Protein AF-F9WNH1-F1 (afdb_monomer_lite)

Foldseek 3Di:
DQQADPVPRDGWDKDWDWDADPNDTDTDIDTPPVVVVLVVLLVVQLVLQQCLQQPQHDGQVNADVPNPVVRLPPDRQGAHHHQFQWKQWDQQADDDPPATWGATLSLDWIKHWFDFDQDDNRGKTAAADFLPGFIKTFALLDPPDRSNVLVLFWKKKKWKKKFDQDPFKGFFKKWWKWWDDPPDIWIKIFTWIATNQRKIFTWIDTDDDPPDDPDDQPTDDRQFIFHDDQPPPPDPPPDPPDPPCPVVPPPPPIGMKMKMKTAHRLCDPDPDPQDFQFGIFIDILLHGGGTDTHRDNDPIRIDTGIMTGHGHRMMIGMMIMGSHGDDSSSSNSCSSCVVSDHRDPSSVVCVVVVSSPDDPDDPDPPDD

pLDDT: mean 77.16, std 19.74, range [24.33, 98.0]

Organism: Trypanosoma vivax (strain Y486) (NCBI:txid1055687)

Radius of gyration: 23.45 Å; chains: 1; bounding box: 72×64×68 Å

Structure (mmCIF, N/CA/C/O backbone):
data_AF-F9WNH1-F1
#
_entry.id   AF-F9WNH1-F1
#
loop_
_atom_site.group_PDB
_atom_site.id
_atom_site.type_symbol
_atom_site.label_atom_id
_atom_site.label_alt_id
_atom_site.label_comp_id
_atom_site.label_asym_id
_atom_site.label_entity_id
_atom_site.label_seq_id
_atom_site.pdbx_PDB_ins_code
_atom_site.Cartn_x
_atom_site.Cartn_y
_atom_site.Cartn_z
_atom_site.occupancy
_atom_site.B_iso_or_equiv
_atom_site.auth_seq_id
_atom_site.auth_comp_id
_atom_site.auth_asym_id
_atom_site.auth_atom_id
_atom_site.pdbx_PDB_model_num
ATOM 1 N N . MET A 1 1 ? 9.042 10.566 -27.787 1.00 41.66 1 MET A N 1
ATOM 2 C CA . MET A 1 1 ? 9.613 9.220 -27.978 1.00 41.66 1 MET A CA 1
ATOM 3 C C . MET A 1 1 ? 8.652 8.450 -28.847 1.00 41.66 1 MET A C 1
ATOM 5 O O . MET A 1 1 ? 7.554 8.154 -28.392 1.00 41.66 1 MET A O 1
ATOM 9 N N . ASP A 1 2 ? 9.017 8.221 -30.104 1.00 44.66 2 ASP A N 1
ATOM 10 C CA . ASP A 1 2 ? 8.257 7.307 -30.947 1.00 44.66 2 ASP A CA 1
ATOM 11 C C . ASP A 1 2 ? 8.655 5.898 -30.508 1.00 44.66 2 ASP A C 1
ATOM 13 O O . ASP A 1 2 ? 9.754 5.432 -30.789 1.00 44.66 2 ASP A O 1
ATOM 17 N N . MET A 1 3 ? 7.826 5.282 -29.664 1.00 59.28 3 MET A N 1
ATOM 18 C CA . MET A 1 3 ? 8.109 3.950 -29.122 1.00 59.28 3 MET A CA 1
ATOM 19 C C . MET A 1 3 ? 7.823 2.859 -30.144 1.00 59.28 3 MET A C 1
ATOM 21 O O . MET A 1 3 ? 7.963 1.697 -29.802 1.00 59.28 3 MET A O 1
ATOM 25 N N . LYS A 1 4 ? 7.384 3.200 -31.360 1.00 76.19 4 LYS A N 1
ATOM 26 C CA . LYS A 1 4 ? 7.041 2.235 -32.397 1.00 76.19 4 LYS A CA 1
ATOM 27 C C . LYS A 1 4 ? 8.101 2.213 -33.476 1.00 76.19 4 LYS A C 1
ATOM 29 O O . LYS A 1 4 ? 8.506 3.256 -33.980 1.00 76.19 4 LYS A O 1
ATOM 34 N N . ASP A 1 5 ? 8.502 1.010 -33.862 1.00 76.25 5 ASP A N 1
ATOM 35 C CA . ASP A 1 5 ? 9.348 0.820 -35.025 1.00 76.25 5 ASP A CA 1
ATOM 36 C C . ASP A 1 5 ? 8.633 1.399 -36.263 1.00 76.25 5 ASP A C 1
ATOM 38 O O . ASP A 1 5 ? 7.470 1.069 -36.518 1.00 76.25 5 ASP A O 1
ATOM 42 N N . PRO A 1 6 ? 9.280 2.268 -37.051 1.00 75.94 6 PRO A N 1
ATOM 43 C CA . PRO A 1 6 ? 8.629 2.937 -38.173 1.00 75.94 6 PRO A CA 1
ATOM 44 C C . PRO A 1 6 ? 8.232 1.976 -39.306 1.00 75.94 6 PRO A C 1
ATOM 46 O O . PRO A 1 6 ? 7.359 2.308 -40.108 1.00 75.94 6 PRO A O 1
ATOM 49 N N . LYS A 1 7 ? 8.847 0.787 -39.380 1.00 79.69 7 LYS A N 1
ATOM 50 C CA . LYS A 1 7 ? 8.564 -0.241 -40.388 1.00 79.69 7 LYS A CA 1
ATOM 51 C C . LYS A 1 7 ? 7.590 -1.290 -39.862 1.00 79.69 7 LYS A C 1
ATOM 53 O O . LYS A 1 7 ? 6.600 -1.576 -40.529 1.00 79.69 7 LYS A O 1
ATOM 58 N N . THR A 1 8 ? 7.850 -1.858 -38.684 1.00 80.88 8 THR A N 1
ATOM 59 C CA . THR A 1 8 ? 7.039 -2.963 -38.137 1.00 80.88 8 THR A CA 1
ATOM 60 C C . THR A 1 8 ? 5.86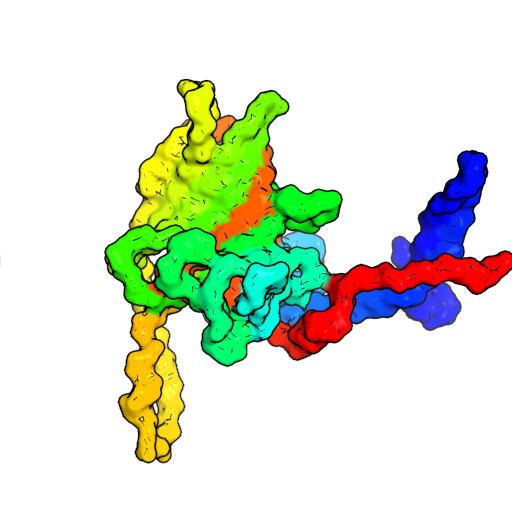4 -2.480 -37.287 1.00 80.88 8 THR A C 1
ATOM 62 O O . THR A 1 8 ? 4.915 -3.229 -37.068 1.00 80.88 8 THR A O 1
ATOM 65 N N . ARG A 1 9 ? 5.887 -1.218 -36.834 1.00 81.88 9 ARG A N 1
ATOM 66 C CA . ARG A 1 9 ? 4.954 -0.620 -35.858 1.00 81.88 9 ARG A CA 1
ATOM 67 C C . ARG A 1 9 ? 4.900 -1.328 -34.503 1.00 81.88 9 ARG A C 1
ATOM 69 O O . ARG A 1 9 ? 3.996 -1.047 -33.709 1.00 81.88 9 ARG A O 1
ATOM 76 N N . GLU A 1 10 ? 5.849 -2.214 -34.224 1.00 81.38 10 GLU A N 1
ATOM 77 C CA . GLU A 1 10 ? 5.996 -2.866 -32.927 1.00 81.38 10 GLU A CA 1
ATOM 78 C C . GLU A 1 10 ? 6.557 -1.880 -31.910 1.00 81.38 10 GLU A C 1
ATOM 80 O O . GLU A 1 10 ? 7.412 -1.067 -32.261 1.00 81.38 10 GLU A O 1
ATOM 85 N N . ASP A 1 11 ? 6.119 -1.955 -30.647 1.00 82.75 11 ASP A N 1
ATOM 86 C CA . ASP A 1 11 ? 6.803 -1.155 -29.628 1.00 82.75 11 ASP A CA 1
ATOM 87 C C . ASP A 1 11 ? 8.225 -1.691 -29.402 1.00 82.75 11 ASP A C 1
ATOM 89 O O . ASP A 1 11 ? 8.420 -2.897 -29.205 1.00 82.75 11 ASP A O 1
ATOM 93 N N . VAL A 1 12 ? 9.192 -0.785 -29.420 1.00 86.50 12 VAL A N 1
ATOM 94 C CA . VAL A 1 12 ? 10.626 -1.035 -29.314 1.00 86.50 12 VAL A CA 1
ATOM 95 C C . VAL A 1 12 ? 11.220 -0.142 -28.234 1.00 86.50 12 VAL A C 1
ATOM 97 O O . VAL A 1 12 ? 10.830 1.014 -28.069 1.00 86.50 12 VAL A O 1
ATOM 100 N N . LEU A 1 13 ? 12.189 -0.690 -27.505 1.00 90.06 13 LEU A N 1
ATOM 101 C CA . LEU A 1 13 ? 12.959 0.038 -26.508 1.00 90.06 13 LEU A CA 1
ATOM 102 C C . LEU A 1 13 ? 14.434 -0.022 -26.888 1.00 90.06 13 LEU A C 1
ATOM 104 O O . LEU A 1 13 ? 14.972 -1.105 -27.114 1.00 90.06 13 LEU A O 1
ATOM 108 N N . TYR A 1 14 ? 15.071 1.141 -26.940 1.00 88.94 14 TYR A N 1
ATOM 109 C CA . TYR A 1 14 ? 16.505 1.279 -27.158 1.00 88.94 14 TYR A CA 1
ATOM 110 C C . TYR A 1 14 ? 17.128 1.962 -25.947 1.00 88.94 14 TYR A C 1
ATOM 112 O O . TYR A 1 14 ? 16.548 2.903 -25.404 1.00 88.94 14 TYR A O 1
ATOM 120 N N . CYS A 1 15 ? 18.307 1.499 -25.547 1.00 88.94 15 CYS A N 1
ATOM 121 C CA . CYS A 1 15 ? 19.155 2.179 -24.580 1.00 88.94 15 CYS A CA 1
ATOM 122 C C . CYS A 1 15 ? 20.438 2.604 -25.282 1.00 88.94 15 CYS A C 1
ATOM 124 O O . CYS A 1 15 ? 21.081 1.790 -25.941 1.00 88.94 15 CYS A O 1
ATOM 126 N N . LEU A 1 16 ? 20.774 3.883 -25.160 1.00 91.88 16 LEU A N 1
ATOM 127 C CA . LEU A 1 16 ? 22.069 4.410 -25.550 1.00 91.88 16 LEU A CA 1
ATOM 128 C C . LEU A 1 16 ? 22.847 4.625 -24.252 1.00 91.88 16 LEU A C 1
ATOM 130 O O . LEU A 1 16 ? 22.404 5.421 -23.424 1.00 91.88 16 LEU A O 1
ATOM 134 N N . HIS A 1 17 ? 23.939 3.895 -24.045 1.00 88.75 17 HIS A N 1
ATOM 135 C CA . HIS A 1 17 ? 24.717 4.000 -22.812 1.00 88.75 17 HIS A CA 1
ATOM 136 C C . HIS A 1 17 ? 26.213 4.066 -23.084 1.00 88.75 17 HIS A C 1
ATOM 138 O O . HIS A 1 17 ? 26.707 3.616 -24.118 1.00 88.75 17 HIS A O 1
ATOM 144 N N . GLU A 1 18 ? 26.927 4.648 -22.130 1.00 91.69 18 GLU A N 1
ATOM 145 C CA . GLU A 1 18 ? 28.379 4.708 -22.153 1.00 91.69 18 GLU A CA 1
ATOM 146 C C . GLU A 1 18 ? 28.964 3.342 -21.791 1.00 91.69 18 GLU A C 1
ATOM 148 O O . GLU A 1 18 ? 28.444 2.616 -20.936 1.00 91.69 18 GLU A O 1
ATOM 153 N N . GLN A 1 19 ? 30.056 2.997 -22.455 1.00 90.81 19 GLN A N 1
ATOM 154 C CA . GLN A 1 19 ? 30.928 1.890 -22.113 1.00 90.81 19 GLN A CA 1
ATOM 155 C C . GLN A 1 19 ? 32.326 2.467 -21.935 1.00 90.81 19 GLN A C 1
ATOM 157 O O . GLN A 1 19 ? 32.861 3.082 -22.856 1.00 90.81 19 GLN A O 1
ATOM 162 N N . ASN A 1 20 ? 32.890 2.291 -20.745 1.00 90.31 20 ASN A N 1
ATOM 163 C CA . ASN A 1 20 ? 34.242 2.725 -20.424 1.00 90.31 20 ASN A CA 1
ATOM 164 C C . ASN A 1 20 ? 35.142 1.489 -20.297 1.00 90.31 20 ASN A C 1
ATOM 166 O O . ASN A 1 20 ? 34.885 0.624 -19.456 1.00 90.31 20 ASN A O 1
ATOM 170 N N . ILE A 1 21 ? 36.175 1.414 -21.136 1.00 89.50 21 ILE A N 1
ATOM 171 C CA . ILE A 1 21 ? 37.256 0.428 -21.044 1.00 89.50 21 ILE A CA 1
ATOM 172 C C . ILE A 1 21 ? 38.566 1.212 -20.997 1.00 89.50 21 ILE A C 1
ATOM 174 O O . ILE A 1 21 ? 38.900 1.897 -21.958 1.00 89.50 21 ILE A O 1
ATOM 178 N N . ASP A 1 22 ? 39.293 1.126 -19.883 1.00 90.81 22 ASP A N 1
ATOM 179 C CA . ASP A 1 22 ? 40.576 1.813 -19.675 1.00 90.81 22 ASP A CA 1
ATOM 180 C C . ASP A 1 22 ? 40.534 3.331 -19.966 1.00 90.81 22 ASP A C 1
ATOM 182 O O . ASP A 1 22 ? 41.429 3.884 -20.604 1.00 90.81 22 ASP A O 1
ATOM 186 N N . GLU A 1 23 ? 39.480 4.014 -19.502 1.00 92.06 23 GLU A N 1
ATOM 187 C CA . GLU A 1 23 ? 39.202 5.445 -19.743 1.00 92.06 23 GLU A CA 1
ATOM 188 C C . GLU A 1 23 ? 38.922 5.810 -21.210 1.00 92.06 23 GLU A C 1
ATOM 190 O O . GLU A 1 23 ? 38.891 6.986 -21.585 1.00 92.06 23 GLU A O 1
ATOM 195 N N . ILE A 1 24 ? 38.662 4.809 -22.052 1.00 91.31 24 ILE A N 1
ATOM 196 C CA . ILE A 1 24 ? 38.166 4.989 -23.413 1.00 91.31 24 ILE A CA 1
ATOM 197 C C . ILE A 1 24 ? 36.650 4.814 -23.395 1.00 91.31 24 ILE A C 1
ATOM 199 O O . ILE A 1 24 ? 36.127 3.725 -23.154 1.00 91.31 24 ILE A O 1
ATOM 203 N N . TYR A 1 25 ? 35.948 5.909 -23.679 1.00 91.31 25 TYR A N 1
ATOM 204 C CA . TYR A 1 25 ? 34.492 5.969 -23.683 1.00 91.31 25 TYR A CA 1
ATOM 205 C C . TYR A 1 25 ? 33.953 5.693 -25.085 1.00 91.31 25 TYR A C 1
ATOM 207 O O . TYR A 1 25 ? 34.296 6.377 -26.049 1.00 91.31 25 TYR A O 1
ATOM 215 N N . SER A 1 26 ? 33.066 4.712 -25.181 1.00 91.00 26 SER A N 1
ATOM 216 C CA . SER A 1 26 ? 32.241 4.446 -26.358 1.00 91.00 26 SER A CA 1
ATOM 217 C C . SER A 1 26 ? 30.772 4.615 -25.999 1.00 91.00 26 SER A C 1
ATOM 219 O O . SER A 1 26 ? 30.382 4.443 -24.847 1.00 91.00 26 SER A O 1
ATOM 221 N N . ILE A 1 27 ? 29.943 4.952 -26.984 1.00 91.19 27 ILE A N 1
ATOM 222 C CA . ILE A 1 27 ? 28.492 4.999 -26.818 1.00 91.19 27 ILE A CA 1
ATOM 223 C C . ILE A 1 27 ? 27.902 3.816 -27.579 1.00 91.19 27 ILE A C 1
ATOM 225 O O . ILE A 1 27 ? 28.004 3.752 -28.803 1.00 91.19 27 ILE A O 1
ATOM 229 N N . VAL A 1 28 ? 27.270 2.900 -26.853 1.00 89.94 28 VAL A N 1
ATOM 230 C CA . VAL A 1 28 ? 26.677 1.680 -27.405 1.00 89.94 28 VAL A CA 1
ATOM 231 C C . VAL A 1 28 ? 25.164 1.835 -27.463 1.00 89.94 28 VAL A C 1
ATOM 233 O O . VAL A 1 28 ? 24.542 2.362 -26.538 1.00 89.94 28 VAL A O 1
ATOM 236 N N . SER A 1 29 ? 24.560 1.388 -28.567 1.00 89.88 29 SER A N 1
ATOM 237 C CA . SER A 1 29 ? 23.108 1.339 -28.730 1.00 89.88 29 SER A CA 1
ATOM 238 C C . SER A 1 29 ? 22.621 -0.101 -28.646 1.00 89.88 29 SER A C 1
ATOM 240 O O . SER A 1 29 ? 22.948 -0.922 -29.498 1.00 89.88 29 SER A O 1
ATOM 242 N N . VAL A 1 30 ? 21.800 -0.398 -27.640 1.00 88.38 30 VAL A N 1
ATOM 243 C CA . VAL A 1 30 ? 21.263 -1.740 -27.396 1.00 88.38 30 VAL A CA 1
ATOM 244 C C . VAL A 1 30 ? 19.753 -1.738 -27.596 1.00 88.38 30 VAL A C 1
ATOM 246 O O . VAL A 1 30 ? 19.031 -0.922 -27.014 1.00 88.38 30 VAL A O 1
ATOM 249 N N . LYS A 1 31 ? 19.250 -2.685 -28.394 1.00 88.56 31 LYS A N 1
ATOM 250 C CA . LYS A 1 31 ? 17.810 -2.939 -28.533 1.00 88.56 31 LYS A CA 1
ATOM 251 C C . LYS A 1 31 ? 17.333 -3.844 -27.393 1.00 88.56 31 LYS A C 1
ATOM 253 O O . LYS A 1 31 ? 17.589 -5.045 -27.376 1.00 88.56 31 LYS A O 1
ATOM 258 N N . LEU A 1 32 ? 16.580 -3.286 -26.454 1.00 89.69 32 LEU A N 1
ATOM 259 C CA . LEU A 1 32 ? 16.144 -3.953 -25.229 1.00 89.69 32 LEU A CA 1
ATOM 260 C C . LEU A 1 32 ? 14.834 -4.740 -25.415 1.00 89.69 32 LEU A C 1
ATOM 262 O O . LEU A 1 32 ? 13.820 -4.450 -24.777 1.00 89.69 32 LEU A O 1
ATOM 266 N N . VAL A 1 33 ? 14.842 -5.753 -26.286 1.00 87.31 33 VAL A N 1
ATOM 267 C CA . VAL A 1 33 ? 13.632 -6.531 -26.634 1.00 87.31 33 VAL A CA 1
ATOM 268 C C . VAL A 1 33 ? 12.996 -7.181 -25.398 1.00 87.31 33 VAL A C 1
ATOM 270 O O . VAL A 1 33 ? 11.820 -6.952 -25.119 1.00 87.31 33 VAL A O 1
ATOM 273 N N . VAL A 1 34 ? 13.790 -7.902 -24.599 1.00 89.31 34 VAL A N 1
ATOM 274 C CA . VAL A 1 34 ? 13.296 -8.588 -23.390 1.00 89.31 34 VAL A CA 1
ATOM 275 C C . VAL A 1 34 ? 12.775 -7.605 -22.334 1.00 89.31 34 VAL A C 1
ATOM 277 O O . VAL A 1 34 ? 11.764 -7.868 -21.681 1.00 89.31 34 VAL A O 1
ATOM 280 N N . HIS A 1 35 ? 13.410 -6.436 -22.186 1.00 89.75 35 HIS A N 1
ATOM 281 C CA . HIS A 1 35 ? 12.921 -5.409 -21.261 1.00 89.75 35 HIS A CA 1
ATOM 282 C C . HIS A 1 35 ? 11.586 -4.835 -21.729 1.00 89.75 35 HIS A C 1
ATOM 284 O O . HIS A 1 35 ? 10.681 -4.679 -20.913 1.00 89.75 35 HIS A O 1
ATOM 290 N N . MET A 1 36 ? 11.422 -4.574 -23.030 1.00 90.94 36 MET A N 1
ATOM 291 C CA . MET A 1 36 ? 10.155 -4.083 -23.573 1.00 90.94 36 MET A CA 1
ATOM 292 C C . MET A 1 36 ? 9.017 -5.088 -23.348 1.00 90.94 36 MET A C 1
ATOM 294 O O . MET A 1 36 ? 7.921 -4.701 -22.938 1.00 90.94 36 MET A O 1
ATOM 298 N N . GLU A 1 37 ? 9.262 -6.382 -23.564 1.00 89.81 37 GLU A N 1
ATOM 299 C CA . GLU A 1 37 ? 8.278 -7.436 -23.287 1.00 89.81 37 GLU A CA 1
ATOM 300 C C . GLU A 1 37 ? 7.883 -7.482 -21.811 1.00 89.81 37 GLU A C 1
ATOM 302 O O . GLU A 1 37 ? 6.691 -7.535 -21.489 1.00 89.81 37 GLU A O 1
ATOM 307 N N . LYS A 1 38 ? 8.861 -7.377 -20.908 1.00 91.31 38 LYS A N 1
ATOM 308 C CA . LYS A 1 38 ? 8.597 -7.346 -19.471 1.00 91.31 38 LYS A CA 1
ATOM 309 C C . LYS A 1 38 ? 7.841 -6.098 -19.035 1.00 91.31 38 LYS A C 1
ATOM 311 O O . LYS A 1 38 ? 6.880 -6.217 -18.282 1.00 91.31 38 LYS A O 1
ATOM 316 N N . ILE A 1 39 ? 8.207 -4.923 -19.547 1.00 90.94 39 ILE A N 1
ATOM 317 C CA . ILE A 1 39 ? 7.481 -3.671 -19.296 1.00 90.94 39 ILE A CA 1
ATOM 318 C C . ILE A 1 39 ? 6.024 -3.826 -19.735 1.00 90.94 39 ILE A C 1
ATOM 320 O O . ILE A 1 39 ? 5.117 -3.509 -18.968 1.00 90.94 39 ILE A O 1
ATOM 324 N N . ARG A 1 40 ? 5.765 -4.381 -20.928 1.00 91.38 40 ARG A N 1
ATOM 325 C CA . ARG A 1 40 ? 4.391 -4.645 -21.389 1.00 91.38 40 ARG A CA 1
ATOM 326 C C . ARG A 1 40 ? 3.648 -5.598 -20.458 1.00 91.38 40 ARG A C 1
ATOM 328 O O . ARG A 1 40 ? 2.468 -5.372 -20.190 1.00 91.38 40 ARG A O 1
ATOM 335 N N . LEU A 1 41 ? 4.300 -6.667 -20.001 1.00 92.62 41 LEU A N 1
ATOM 336 C CA . LEU A 1 41 ? 3.702 -7.634 -19.083 1.00 92.62 41 LEU A CA 1
ATOM 337 C C . LEU A 1 41 ? 3.309 -6.961 -17.761 1.00 92.62 41 LEU A C 1
ATOM 339 O O . LEU A 1 41 ? 2.142 -7.023 -17.376 1.00 92.62 41 LEU A O 1
ATOM 343 N N . VAL A 1 42 ? 4.249 -6.256 -17.130 1.00 93.88 42 VAL A N 1
ATOM 344 C CA . VAL A 1 42 ? 4.054 -5.548 -15.857 1.00 93.88 42 VAL A CA 1
ATOM 345 C C . VAL A 1 42 ? 2.968 -4.476 -15.977 1.00 93.88 42 VAL A C 1
ATOM 347 O O . VAL A 1 42 ? 2.024 -4.470 -15.190 1.00 93.88 42 VAL A O 1
ATOM 350 N N . VAL A 1 43 ? 3.000 -3.639 -17.020 1.00 93.75 43 VAL A N 1
ATOM 351 C CA . VAL A 1 43 ? 1.970 -2.609 -17.252 1.00 93.75 43 VAL A CA 1
ATOM 352 C C . VAL A 1 43 ? 0.583 -3.231 -17.443 1.00 93.75 43 VAL A C 1
ATOM 354 O O . VAL A 1 43 ? -0.409 -2.719 -16.926 1.00 93.75 43 VAL A O 1
ATOM 357 N N . ARG A 1 44 ? 0.473 -4.365 -18.150 1.00 94.44 44 ARG A N 1
ATOM 358 C CA . ARG A 1 44 ? -0.808 -5.081 -18.286 1.00 94.44 44 ARG A CA 1
ATOM 359 C C . ARG A 1 44 ? -1.302 -5.625 -16.949 1.00 94.44 44 ARG A C 1
ATOM 361 O O . ARG A 1 44 ? -2.508 -5.592 -16.712 1.00 94.44 44 ARG A O 1
ATOM 368 N N . MET A 1 45 ? -0.406 -6.125 -16.100 1.00 95.12 45 MET A N 1
ATOM 369 C CA . MET A 1 45 ? -0.747 -6.598 -14.757 1.00 95.12 45 MET A CA 1
ATOM 370 C C . MET A 1 45 ? -1.283 -5.457 -13.893 1.00 95.12 45 MET A C 1
ATOM 372 O O . MET A 1 45 ? -2.380 -5.580 -13.351 1.00 95.12 45 MET A O 1
ATOM 376 N N . TRP A 1 46 ? -0.577 -4.325 -13.852 1.00 95.69 46 TRP A N 1
ATOM 377 C CA . TRP A 1 46 ? -1.012 -3.134 -13.120 1.00 95.69 46 TRP A CA 1
ATOM 378 C C . TRP A 1 46 ? -2.365 -2.620 -13.620 1.00 95.69 46 TRP A C 1
ATOM 380 O O . TRP A 1 46 ? -3.277 -2.431 -12.823 1.00 95.69 46 TRP A O 1
ATOM 390 N N . ASN A 1 47 ? -2.568 -2.523 -14.939 1.00 95.00 47 ASN A N 1
ATOM 391 C CA . ASN A 1 47 ? -3.855 -2.104 -15.509 1.00 95.00 47 ASN A CA 1
ATOM 392 C C . ASN A 1 47 ? -5.008 -3.057 -15.149 1.00 95.00 47 ASN A C 1
ATOM 394 O O . ASN A 1 47 ? -6.143 -2.615 -14.959 1.00 95.00 47 ASN A O 1
ATOM 398 N N . ARG A 1 48 ? -4.752 -4.372 -15.076 1.00 96.06 48 ARG A N 1
ATOM 399 C CA . ARG A 1 48 ? -5.757 -5.360 -14.646 1.00 96.06 48 ARG A CA 1
ATOM 400 C C . ARG A 1 48 ? -6.078 -5.224 -13.162 1.00 96.06 48 ARG A C 1
ATOM 402 O O . ARG A 1 48 ? -7.252 -5.312 -12.811 1.00 96.06 48 ARG A O 1
ATOM 409 N N . GLN A 1 49 ? -5.070 -4.981 -12.329 1.00 96.81 49 GLN A N 1
ATOM 410 C CA . GLN A 1 49 ? -5.256 -4.742 -10.901 1.00 96.81 49 GLN A CA 1
ATOM 411 C C . GLN A 1 49 ? -6.062 -3.466 -10.651 1.00 96.81 49 GLN A C 1
ATOM 413 O O . GLN A 1 49 ? -7.068 -3.511 -9.948 1.00 96.81 49 GLN A O 1
ATOM 418 N N . ASP A 1 50 ? -5.693 -2.365 -11.307 1.00 94.94 50 ASP A N 1
ATOM 419 C CA . ASP A 1 50 ? -6.422 -1.098 -11.249 1.00 94.94 50 ASP A CA 1
ATOM 420 C C . ASP A 1 50 ? -7.872 -1.261 -11.699 1.00 94.94 50 ASP A C 1
ATOM 422 O O . ASP A 1 50 ? -8.794 -0.800 -11.035 1.00 94.94 50 ASP A O 1
ATOM 426 N N . LYS A 1 51 ? -8.102 -1.945 -12.824 1.00 94.38 51 LYS A N 1
ATOM 427 C CA . LYS A 1 51 ? -9.459 -2.180 -13.328 1.00 94.38 51 LYS A CA 1
ATOM 428 C C . LYS A 1 51 ? -10.298 -3.010 -12.353 1.00 94.38 51 LYS A C 1
ATOM 430 O O . LYS A 1 51 ? -11.487 -2.740 -12.209 1.00 94.38 51 LYS A O 1
ATOM 435 N N . LEU A 1 52 ? -9.700 -4.013 -11.708 1.00 95.62 52 LEU A N 1
ATOM 436 C CA . LEU A 1 52 ? -10.388 -4.846 -10.724 1.00 95.62 52 LEU A CA 1
ATOM 437 C C . LEU A 1 52 ? -10.804 -4.031 -9.498 1.00 95.62 52 LEU A C 1
ATOM 439 O O . LEU A 1 52 ? -11.961 -4.096 -9.096 1.00 95.62 52 LEU A O 1
ATOM 443 N N . LEU A 1 53 ? -9.874 -3.254 -8.939 1.00 95.19 53 LEU A N 1
ATOM 444 C CA . LEU A 1 53 ? -10.120 -2.413 -7.768 1.00 95.19 53 L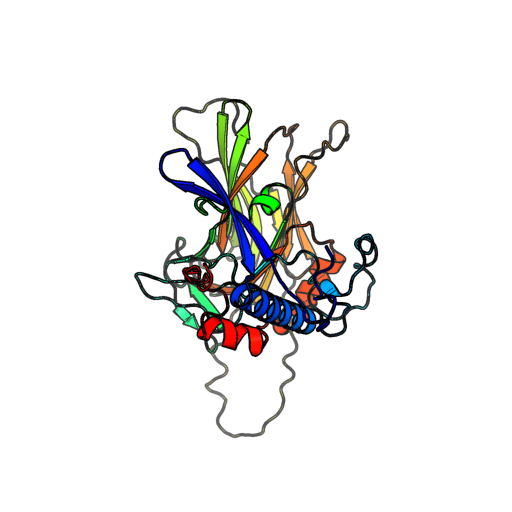EU A CA 1
ATOM 445 C C . LEU A 1 53 ? -11.127 -1.305 -8.067 1.00 95.19 53 LEU A C 1
ATOM 447 O O . LEU A 1 53 ? -12.062 -1.104 -7.296 1.00 95.19 53 LEU A O 1
ATOM 451 N N . ALA A 1 54 ? -10.980 -0.634 -9.210 1.00 92.75 54 ALA A N 1
ATOM 452 C CA . ALA A 1 54 ? -11.905 0.407 -9.629 1.00 92.75 54 ALA A CA 1
ATOM 453 C C . ALA A 1 54 ? -13.329 -0.139 -9.819 1.00 92.75 54 ALA A C 1
ATOM 455 O O . ALA A 1 54 ? -14.284 0.603 -9.621 1.00 92.75 54 ALA A O 1
ATOM 456 N N . GLY A 1 55 ? -13.509 -1.417 -10.165 1.00 89.81 55 GLY A N 1
ATOM 457 C CA . GLY A 1 55 ? -14.835 -2.013 -10.323 1.00 89.81 55 GLY A CA 1
ATOM 458 C C . GLY A 1 55 ? -15.667 -1.263 -11.369 1.00 89.81 55 GLY A C 1
ATOM 459 O O . GLY A 1 55 ? -15.331 -1.261 -12.552 1.00 89.81 55 GLY A O 1
ATOM 460 N N . GLY A 1 56 ? -16.757 -0.619 -10.933 1.00 85.88 56 GLY A N 1
ATOM 461 C CA . GLY A 1 56 ? -17.587 0.239 -11.792 1.00 85.88 56 GLY A CA 1
ATOM 462 C C . GLY A 1 56 ? -17.022 1.648 -12.023 1.00 85.88 56 GLY A C 1
ATOM 463 O O . GLY A 1 56 ? -17.577 2.410 -12.812 1.00 85.88 56 GLY A O 1
ATOM 464 N N . CYS A 1 57 ? -15.941 2.006 -11.333 1.00 87.12 57 CYS A N 1
ATOM 465 C CA . CYS A 1 57 ? -15.283 3.300 -11.422 1.00 87.12 57 CYS A CA 1
ATOM 466 C C . CYS A 1 57 ? -14.309 3.399 -12.588 1.00 87.12 57 CYS A C 1
ATOM 468 O O . CYS A 1 57 ? -13.813 2.407 -13.123 1.00 87.12 57 CYS A O 1
ATOM 470 N N . ARG A 1 58 ? -13.994 4.642 -12.967 1.00 86.69 58 ARG A N 1
ATOM 471 C CA . ARG A 1 58 ? -12.932 4.918 -13.932 1.00 86.69 58 ARG A CA 1
ATOM 472 C C . ARG A 1 58 ? -11.574 4.617 -13.277 1.00 86.69 58 ARG A C 1
ATOM 474 O O . ARG A 1 58 ? -11.230 5.295 -12.311 1.00 86.69 58 ARG A O 1
ATOM 481 N N . PRO A 1 59 ? -10.791 3.650 -13.786 1.00 86.12 59 PRO A N 1
ATOM 482 C CA . PRO A 1 59 ? -9.474 3.354 -13.237 1.00 86.12 59 PRO A CA 1
ATOM 483 C C . PRO A 1 59 ? -8.473 4.476 -13.545 1.00 86.12 59 PRO A C 1
ATOM 485 O O . PRO A 1 59 ? -8.615 5.222 -14.523 1.00 86.12 59 PRO A O 1
ATOM 488 N N . ALA A 1 60 ? -7.424 4.567 -12.728 1.00 84.38 60 ALA A N 1
ATOM 489 C CA . ALA A 1 60 ? -6.413 5.621 -12.803 1.00 84.38 60 ALA A CA 1
ATOM 490 C C . ALA A 1 60 ? -5.761 5.746 -14.187 1.00 84.38 60 ALA A C 1
ATOM 492 O O . ALA A 1 60 ? -5.677 6.857 -14.709 1.00 84.38 60 ALA A O 1
ATOM 493 N N . PHE A 1 61 ? -5.383 4.631 -14.822 1.00 83.31 61 PHE A N 1
ATOM 494 C CA . PHE A 1 61 ? -4.743 4.636 -16.147 1.00 83.31 61 PHE A CA 1
ATOM 495 C C . PHE A 1 61 ? -5.622 5.201 -17.280 1.00 83.31 61 PHE A C 1
ATOM 497 O O . PHE A 1 61 ? -5.113 5.531 -18.348 1.00 83.31 61 PHE A O 1
ATOM 504 N N . LEU A 1 62 ? -6.938 5.330 -17.066 1.00 85.75 62 LEU A N 1
ATOM 505 C CA . LEU A 1 62 ? -7.853 5.985 -18.005 1.00 85.75 62 LEU A CA 1
ATOM 506 C C . LEU A 1 62 ? -8.118 7.449 -17.654 1.00 85.75 62 LEU A C 1
ATOM 508 O O . LEU A 1 62 ? -8.903 8.087 -18.352 1.00 85.75 62 LEU A O 1
ATOM 512 N N . THR A 1 63 ? -7.540 7.992 -16.582 1.00 79.38 63 THR A N 1
ATOM 513 C CA . THR A 1 63 ? -7.842 9.348 -16.110 1.00 79.38 63 THR A CA 1
ATOM 514 C C . THR A 1 63 ? -6.879 10.376 -16.716 1.00 79.38 63 THR A C 1
ATOM 516 O O . THR A 1 63 ? -5.666 10.193 -16.619 1.00 79.38 63 THR A O 1
ATOM 519 N N . PRO A 1 64 ? -7.371 11.471 -17.330 1.00 74.50 64 PRO A N 1
ATOM 520 C CA . PRO A 1 64 ? -6.507 12.483 -17.929 1.00 74.50 64 PRO A CA 1
ATOM 521 C C . PRO A 1 64 ? -5.697 13.254 -16.873 1.00 74.50 64 PRO A C 1
ATOM 523 O O . PRO A 1 64 ? -6.179 13.445 -15.748 1.00 74.50 64 PRO A O 1
ATOM 526 N N . PRO A 1 65 ? -4.520 13.798 -17.235 1.00 59.50 65 PRO A N 1
ATOM 527 C CA . PRO A 1 65 ? -3.817 14.772 -16.405 1.00 59.50 65 PRO A CA 1
ATOM 528 C C . PRO A 1 65 ? -4.739 15.967 -16.111 1.00 59.50 65 PRO A C 1
ATOM 530 O O . PRO A 1 65 ? -5.233 16.606 -17.034 1.00 59.50 65 PRO A O 1
ATOM 533 N N . GLY A 1 66 ? -5.013 16.244 -14.832 1.00 59.38 66 GLY A N 1
ATOM 534 C CA . GLY A 1 66 ? -5.929 17.315 -14.402 1.00 59.38 66 GLY A CA 1
ATOM 535 C C . GLY A 1 66 ? -7.317 16.847 -13.944 1.00 59.38 66 GLY A C 1
ATOM 536 O O . GLY A 1 66 ? -7.963 17.561 -13.184 1.00 59.38 66 GLY A O 1
ATOM 537 N N . GLY A 1 67 ? -7.730 15.610 -14.253 1.00 57.78 67 GLY A N 1
ATOM 538 C CA . GLY A 1 67 ? -8.979 15.004 -13.751 1.00 57.78 67 GLY A CA 1
ATOM 539 C C . GLY A 1 67 ? -8.960 14.628 -12.260 1.00 57.78 67 GLY A C 1
ATOM 540 O O . GLY A 1 67 ? -9.813 13.874 -11.803 1.00 57.78 67 GLY A O 1
ATOM 541 N N . ARG A 1 68 ? -7.967 15.118 -11.502 1.00 53.62 68 ARG A N 1
ATOM 542 C CA . ARG A 1 68 ? -7.762 14.827 -10.073 1.00 53.62 68 ARG A CA 1
ATOM 543 C C . ARG A 1 68 ? -8.847 15.429 -9.174 1.00 53.62 68 ARG A C 1
ATOM 545 O O . ARG A 1 68 ? -9.045 14.930 -8.076 1.00 53.62 68 ARG A O 1
ATOM 552 N N . TYR A 1 69 ? -9.529 16.484 -9.625 1.00 48.16 69 TYR A N 1
ATOM 553 C CA . TYR A 1 69 ? -10.503 17.225 -8.815 1.00 48.16 69 TYR A CA 1
ATOM 554 C C . TYR A 1 69 ? -11.949 16.699 -8.914 1.00 48.16 69 TYR A C 1
ATOM 556 O O . TYR A 1 69 ? -12.759 17.043 -8.063 1.00 48.16 69 TYR A O 1
ATOM 564 N N . ASP A 1 70 ? -12.261 15.828 -9.884 1.00 45.84 70 ASP A N 1
ATOM 565 C CA . ASP A 1 70 ? -13.628 15.317 -10.135 1.00 45.84 70 ASP A CA 1
ATOM 566 C C . ASP A 1 70 ? -13.909 13.929 -9.524 1.00 45.84 70 ASP A C 1
ATOM 568 O O . ASP A 1 70 ? -14.989 13.356 -9.694 1.00 45.84 70 ASP A O 1
ATOM 572 N N . MET A 1 71 ? -12.943 13.348 -8.810 1.00 53.97 71 MET A N 1
ATOM 573 C CA . MET A 1 71 ? -12.998 11.934 -8.410 1.00 53.97 71 MET A CA 1
ATOM 574 C C . MET A 1 71 ? -13.656 11.682 -7.041 1.00 53.97 71 MET A C 1
ATOM 576 O O . MET A 1 71 ? -13.675 10.556 -6.563 1.00 53.97 71 MET A O 1
ATOM 580 N N . GLY A 1 72 ? -14.255 12.715 -6.442 1.00 48.97 72 GLY A N 1
ATOM 581 C CA . GLY A 1 72 ? -15.130 12.616 -5.269 1.00 48.97 72 GLY A CA 1
ATOM 582 C C . GLY A 1 72 ? -16.621 12.650 -5.617 1.00 48.97 72 GLY A C 1
ATOM 583 O O . GLY A 1 72 ? -17.434 12.999 -4.763 1.00 48.97 72 GLY A O 1
ATOM 584 N N . THR A 1 73 ? -16.995 12.362 -6.869 1.00 49.00 73 THR A N 1
ATOM 585 C CA . THR A 1 73 ? -18.405 12.343 -7.272 1.00 49.00 73 THR A CA 1
ATOM 586 C C . THR A 1 73 ? -19.124 11.194 -6.569 1.00 49.00 73 THR A C 1
ATOM 588 O O . THR A 1 73 ? -18.872 10.009 -6.791 1.00 49.00 73 THR A O 1
ATOM 591 N N . THR A 1 74 ? -20.016 11.577 -5.662 1.00 52.44 74 THR A N 1
ATOM 592 C CA . THR A 1 74 ? -20.954 10.712 -4.953 1.00 52.44 74 THR A CA 1
ATOM 593 C C . THR A 1 74 ? -21.617 9.735 -5.928 1.00 52.44 74 THR A C 1
ATOM 595 O O . THR A 1 74 ? -22.372 10.138 -6.808 1.00 52.44 74 THR A O 1
ATOM 598 N N . GLY A 1 75 ? -21.327 8.436 -5.791 1.00 62.06 75 GLY A N 1
ATOM 599 C CA . GLY A 1 75 ? -21.993 7.376 -6.562 1.00 62.06 75 GLY A CA 1
ATOM 600 C C . GLY A 1 75 ? -21.086 6.293 -7.147 1.00 62.06 75 GLY A C 1
ATOM 601 O O . GLY A 1 75 ? -21.595 5.260 -7.584 1.00 62.06 75 GLY A O 1
ATOM 602 N N . CYS A 1 76 ? -19.764 6.476 -7.140 1.00 73.38 76 CYS A N 1
ATOM 603 C CA . CYS A 1 76 ? -18.849 5.464 -7.657 1.00 73.38 76 CYS A CA 1
ATOM 604 C C . CYS A 1 76 ? -18.627 4.307 -6.666 1.00 73.38 76 CYS A C 1
ATOM 606 O O . CYS A 1 76 ? -18.214 4.529 -5.530 1.00 73.38 76 CYS A O 1
ATOM 608 N N . LYS A 1 77 ? -18.892 3.064 -7.093 1.00 82.56 77 LYS A N 1
ATOM 609 C CA . LYS A 1 77 ? -18.705 1.845 -6.284 1.00 82.56 77 LYS A CA 1
ATOM 610 C C . LYS A 1 77 ? -17.449 1.093 -6.733 1.00 82.56 77 LYS A C 1
ATOM 612 O O . LYS A 1 77 ? -17.501 0.297 -7.673 1.00 82.56 77 LYS A O 1
ATOM 617 N N . GLY A 1 78 ? -16.332 1.388 -6.079 1.00 90.00 78 GLY A N 1
ATOM 618 C CA . GLY A 1 78 ? -15.032 0.766 -6.320 1.00 90.00 78 GLY A CA 1
ATOM 619 C C . GLY A 1 78 ? -13.953 1.365 -5.429 1.00 90.00 78 GLY A C 1
ATOM 620 O O . GLY A 1 78 ? -14.151 2.428 -4.854 1.00 90.00 78 GLY A O 1
ATOM 621 N N . VAL A 1 79 ? -12.813 0.700 -5.308 1.00 93.50 79 VAL A N 1
ATOM 622 C CA . VAL A 1 79 ? -11.658 1.188 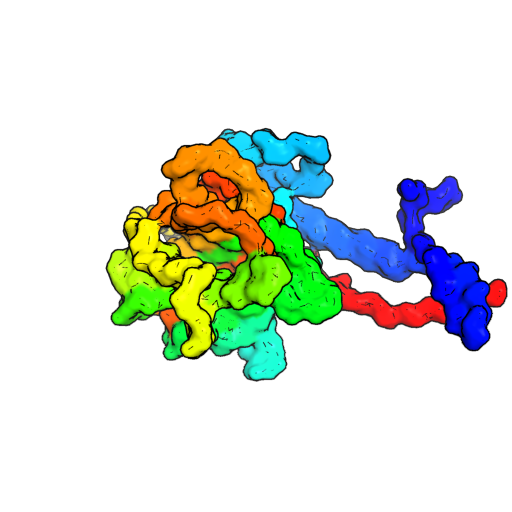-4.547 1.00 93.50 79 VAL A CA 1
ATOM 623 C C . VAL A 1 79 ? -10.949 2.290 -5.350 1.00 93.50 79 VAL A C 1
ATOM 625 O O . VAL A 1 79 ? -10.683 2.083 -6.538 1.00 93.50 79 VAL A O 1
ATOM 628 N N . PRO A 1 80 ? -10.624 3.456 -4.755 1.00 92.69 80 PRO A N 1
ATOM 629 C CA . PRO A 1 80 ? -9.832 4.481 -5.433 1.00 92.69 80 PRO A CA 1
ATOM 630 C C . PRO A 1 80 ? -8.483 3.912 -5.892 1.00 92.69 80 PRO A C 1
ATOM 632 O O . PRO A 1 80 ? -7.754 3.345 -5.092 1.00 92.69 80 PRO A O 1
ATOM 635 N N . THR A 1 81 ? -8.114 4.062 -7.167 1.00 93.62 81 THR A N 1
ATOM 636 C CA . THR A 1 81 ? -6.806 3.571 -7.662 1.00 93.62 81 THR A CA 1
ATOM 637 C C . THR A 1 81 ? -5.845 4.694 -8.024 1.00 93.62 81 THR A C 1
ATOM 639 O O . THR A 1 81 ? -4.651 4.476 -8.213 1.00 93.62 81 THR A O 1
ATOM 642 N N . MET A 1 82 ? -6.331 5.934 -8.113 1.00 90.75 82 MET A N 1
ATOM 643 C CA . MET A 1 82 ? -5.464 7.068 -8.405 1.00 90.75 82 MET A CA 1
ATOM 644 C C . MET A 1 82 ? -4.475 7.268 -7.261 1.00 90.75 82 MET A C 1
ATOM 646 O O . MET A 1 82 ? -4.882 7.464 -6.118 1.00 90.75 82 MET A O 1
ATOM 650 N N . GLY A 1 83 ? -3.183 7.265 -7.584 1.00 92.38 83 GLY A N 1
ATOM 651 C CA . GLY A 1 83 ? -2.116 7.422 -6.597 1.00 92.38 83 GLY A CA 1
ATOM 652 C C . GLY A 1 83 ? -1.916 6.211 -5.686 1.00 92.38 83 GLY A C 1
ATOM 653 O O . GLY A 1 83 ? -1.128 6.321 -4.753 1.00 92.38 83 GLY A O 1
ATOM 654 N N . LEU A 1 84 ? -2.601 5.086 -5.937 1.00 95.31 84 LEU A N 1
ATOM 655 C CA . LEU A 1 84 ? -2.332 3.821 -5.259 1.00 95.31 84 LEU A CA 1
ATOM 656 C C . LEU A 1 84 ? -0.941 3.337 -5.681 1.00 95.31 84 LEU A C 1
ATOM 658 O O . LEU A 1 84 ? -0.666 3.161 -6.864 1.00 95.31 84 LEU A O 1
ATOM 662 N N . LEU A 1 85 ? -0.058 3.199 -4.702 1.00 94.19 85 LEU A N 1
ATOM 663 C CA . LEU A 1 85 ? 1.375 2.997 -4.883 1.00 94.19 85 LEU A CA 1
ATOM 664 C C . LEU A 1 85 ? 1.824 1.612 -4.394 1.00 94.19 85 LEU A C 1
ATOM 666 O O . LEU A 1 85 ? 2.767 1.058 -4.948 1.00 94.19 85 LEU A O 1
ATOM 670 N N . GLY A 1 86 ? 1.128 1.052 -3.403 1.00 95.44 86 GLY A N 1
ATOM 671 C CA . GLY A 1 86 ? 1.370 -0.291 -2.882 1.00 95.44 86 GLY A CA 1
ATOM 672 C C . GLY A 1 86 ? 0.067 -0.975 -2.473 1.00 95.44 86 GLY A C 1
ATOM 673 O O . GLY A 1 86 ? -0.861 -0.311 -1.997 1.00 95.44 86 GLY A O 1
ATOM 674 N N . LEU A 1 87 ? 0.010 -2.302 -2.608 1.00 96.94 87 LEU A N 1
ATOM 675 C CA . LEU A 1 87 ? -1.114 -3.123 -2.143 1.00 96.94 87 LEU A CA 1
ATOM 676 C C . LEU A 1 87 ? -0.623 -4.462 -1.577 1.00 96.94 87 LEU A C 1
ATOM 678 O O . LEU A 1 87 ? -0.072 -5.281 -2.306 1.00 96.94 87 LEU A O 1
ATOM 682 N N . LEU A 1 88 ? -0.918 -4.720 -0.303 1.00 96.31 88 LEU A N 1
ATOM 683 C CA . LEU A 1 88 ? -0.715 -6.013 0.354 1.00 96.31 88 LEU A CA 1
ATOM 684 C C . LEU A 1 88 ? -2.077 -6.674 0.558 1.00 96.31 88 LEU A C 1
ATOM 686 O O . LEU A 1 88 ? -2.849 -6.259 1.419 1.00 96.31 88 LEU A O 1
ATOM 690 N N . ALA A 1 89 ? -2.403 -7.672 -0.255 1.00 93.38 89 ALA A N 1
ATOM 691 C CA . ALA A 1 89 ? -3.686 -8.367 -0.204 1.00 93.38 89 ALA A CA 1
ATOM 692 C C . ALA A 1 89 ? -3.533 -9.823 -0.657 1.00 93.38 89 ALA A C 1
ATOM 694 O O . ALA A 1 89 ? -2.506 -10.199 -1.223 1.00 93.38 89 ALA A O 1
ATOM 695 N N . GLY A 1 90 ? -4.572 -10.628 -0.432 1.00 85.88 90 GLY A N 1
ATOM 696 C CA . GLY A 1 90 ? -4.600 -12.027 -0.857 1.00 85.88 90 GLY A CA 1
ATOM 697 C C . GLY A 1 90 ? -3.612 -12.919 -0.102 1.00 85.88 90 GLY A C 1
ATOM 698 O O . GLY A 1 90 ? -3.161 -12.588 0.992 1.00 85.88 90 GLY A O 1
ATOM 699 N N . ASP A 1 91 ? -3.287 -14.057 -0.704 1.00 83.44 91 ASP A N 1
ATOM 700 C CA . ASP A 1 91 ? -2.622 -15.208 -0.088 1.00 83.44 91 ASP A CA 1
ATOM 701 C C . ASP A 1 91 ? -1.095 -15.249 -0.252 1.00 83.44 91 ASP A C 1
ATOM 703 O O . ASP A 1 91 ? -0.458 -16.284 -0.055 1.00 83.44 91 ASP A O 1
ATOM 707 N N . HIS A 1 92 ? -0.474 -14.114 -0.577 1.00 82.19 92 HIS A N 1
ATOM 708 C CA . HIS A 1 92 ? 0.977 -14.010 -0.780 1.00 82.19 92 HIS A CA 1
ATOM 709 C C . HIS A 1 92 ? 1.738 -13.463 0.432 1.00 82.19 92 HIS A C 1
ATOM 711 O O . HIS A 1 92 ? 2.804 -12.855 0.281 1.00 82.19 92 HIS A O 1
ATOM 717 N N . ALA A 1 93 ? 1.200 -13.680 1.630 1.00 77.00 93 ALA A N 1
ATOM 718 C CA . ALA A 1 93 ? 1.942 -13.525 2.869 1.00 77.00 93 ALA A CA 1
ATOM 719 C C . ALA A 1 93 ? 2.627 -14.848 3.241 1.00 77.00 93 ALA A C 1
ATOM 721 O O . ALA A 1 93 ? 2.003 -15.907 3.257 1.00 77.00 93 ALA A O 1
ATOM 722 N N . SER A 1 94 ? 3.914 -14.789 3.565 1.00 76.25 94 SER A N 1
ATOM 723 C CA . SER A 1 94 ? 4.690 -15.894 4.114 1.00 76.25 94 SER A CA 1
ATOM 724 C C . SER A 1 94 ? 5.133 -15.549 5.533 1.00 76.25 94 SER A C 1
ATOM 726 O O . SER A 1 94 ? 5.575 -14.435 5.812 1.00 76.25 94 SER A O 1
ATOM 728 N N . VAL A 1 95 ? 5.020 -16.518 6.441 1.00 71.31 95 VAL A N 1
ATOM 729 C CA . VAL A 1 95 ? 5.486 -16.384 7.825 1.00 71.31 95 VAL A CA 1
ATOM 730 C C . VAL A 1 95 ? 6.436 -17.544 8.123 1.00 71.31 95 VAL A C 1
ATOM 732 O O . VAL A 1 95 ? 6.047 -18.561 8.688 1.00 71.31 95 VAL A O 1
ATOM 735 N N . PHE A 1 96 ? 7.684 -17.410 7.669 1.00 61.66 96 PHE A N 1
ATOM 736 C CA . PHE A 1 96 ? 8.788 -18.337 7.937 1.00 61.66 96 PHE A CA 1
ATOM 737 C C . PHE A 1 96 ? 9.940 -17.568 8.583 1.00 61.66 96 PHE A C 1
ATOM 739 O O . PHE A 1 96 ? 10.319 -16.502 8.106 1.00 61.66 96 PHE A O 1
ATOM 746 N N . SER A 1 97 ? 10.533 -18.121 9.641 1.00 53.69 97 SER A N 1
ATOM 747 C CA . SER A 1 97 ? 11.434 -17.424 10.577 1.00 53.69 97 SER A CA 1
ATOM 748 C C . SER A 1 97 ? 12.627 -16.660 9.974 1.00 53.69 97 SER A C 1
ATOM 750 O O . SER A 1 97 ? 13.192 -15.822 10.668 1.00 53.69 97 SER A O 1
ATOM 752 N N . ASN A 1 98 ? 13.009 -16.895 8.714 1.00 52.03 98 ASN A N 1
ATOM 753 C CA . ASN A 1 98 ? 14.131 -16.234 8.039 1.00 52.03 98 ASN A CA 1
ATOM 754 C C . ASN A 1 98 ? 13.765 -15.388 6.799 1.00 52.03 98 ASN A C 1
ATOM 756 O O . ASN A 1 98 ? 14.646 -14.724 6.258 1.00 52.03 98 ASN A O 1
ATOM 760 N N . ALA A 1 99 ? 12.515 -15.408 6.323 1.00 66.44 99 ALA A N 1
ATOM 761 C CA . ALA A 1 99 ? 12.112 -14.699 5.098 1.00 66.44 99 ALA A CA 1
ATOM 762 C C . ALA A 1 99 ? 10.618 -14.326 5.070 1.00 66.44 99 ALA A C 1
ATOM 764 O O . ALA A 1 99 ? 10.016 -14.248 3.997 1.00 66.44 99 ALA A O 1
ATOM 765 N N . SER A 1 100 ? 10.009 -14.128 6.241 1.00 89.06 100 SER A N 1
ATOM 766 C CA . SER A 1 100 ? 8.608 -13.730 6.373 1.00 89.06 100 SER A CA 1
ATOM 767 C C . SER A 1 100 ? 8.332 -12.408 5.656 1.00 89.06 100 SER A C 1
ATOM 769 O O . SER A 1 100 ? 8.821 -11.352 6.073 1.00 89.06 100 SER A O 1
ATOM 771 N N . LYS A 1 101 ? 7.537 -12.459 4.588 1.00 92.44 101 LYS A N 1
ATOM 772 C CA . LYS A 1 101 ? 7.192 -11.290 3.779 1.00 92.44 101 LYS A CA 1
ATOM 773 C C . LYS A 1 101 ? 5.725 -11.292 3.391 1.00 92.44 101 LYS A C 1
ATOM 775 O O . LYS A 1 101 ? 5.144 -12.345 3.165 1.00 92.44 101 LYS A O 1
ATOM 780 N N . TRP A 1 102 ? 5.149 -10.110 3.218 1.00 93.88 102 TRP A N 1
ATOM 781 C CA . TRP A 1 102 ? 3.900 -9.941 2.483 1.00 93.88 102 TRP A CA 1
ATOM 782 C C . TRP A 1 102 ? 4.204 -9.231 1.179 1.00 93.88 102 TRP A C 1
ATOM 784 O O . TRP A 1 102 ? 4.725 -8.114 1.188 1.00 93.88 102 TRP A O 1
ATOM 794 N N . ARG A 1 103 ? 3.923 -9.904 0.063 1.00 93.62 103 ARG A N 1
ATOM 795 C CA . ARG A 1 103 ? 4.286 -9.369 -1.242 1.00 93.62 103 ARG A CA 1
ATOM 796 C C . ARG A 1 103 ? 3.382 -8.246 -1.711 1.00 93.62 103 ARG A C 1
ATOM 798 O O . ARG A 1 103 ? 2.161 -8.336 -1.594 1.00 93.62 103 ARG A O 1
ATOM 805 N N . ASP A 1 104 ? 4.012 -7.223 -2.275 1.00 95.00 104 ASP A N 1
ATOM 806 C CA . ASP A 1 104 ? 3.326 -6.092 -2.888 1.00 95.00 104 ASP A CA 1
ATOM 807 C C . ASP A 1 104 ? 2.801 -6.464 -4.275 1.00 95.00 104 ASP A C 1
ATOM 809 O O . ASP A 1 104 ? 3.541 -6.923 -5.144 1.00 95.00 104 ASP A O 1
ATOM 813 N N . ALA A 1 105 ? 1.506 -6.241 -4.492 1.00 95.00 105 ALA A N 1
ATOM 814 C CA . ALA A 1 105 ? 0.798 -6.536 -5.733 1.00 95.00 105 ALA A CA 1
ATOM 815 C C . ALA A 1 105 ? 1.399 -5.834 -6.958 1.00 95.00 105 ALA A C 1
ATOM 817 O O . ALA A 1 105 ? 1.252 -6.318 -8.084 1.00 95.00 105 ALA A O 1
ATOM 818 N N . PHE A 1 106 ? 2.051 -4.690 -6.750 1.00 92.88 106 PHE A N 1
ATOM 819 C CA . PHE A 1 106 ? 2.711 -3.945 -7.817 1.00 92.88 106 PHE A CA 1
ATOM 820 C C . PHE A 1 106 ? 4.177 -4.348 -8.011 1.00 92.88 106 PHE A C 1
ATOM 822 O O . PHE A 1 106 ? 4.783 -3.934 -8.999 1.00 92.88 106 PHE A O 1
ATOM 829 N N . GLY A 1 107 ? 4.710 -5.213 -7.141 1.00 89.62 107 GLY A N 1
ATOM 830 C CA . GLY A 1 107 ? 6.063 -5.753 -7.223 1.00 89.62 107 GLY A CA 1
ATOM 831 C C . GLY A 1 107 ? 7.159 -4.743 -6.896 1.00 89.62 107 GLY A C 1
ATOM 832 O O . GLY A 1 107 ? 8.300 -4.965 -7.294 1.00 89.62 107 GLY A O 1
ATOM 833 N N . CYS A 1 108 ? 6.823 -3.639 -6.221 1.00 87.75 108 CYS A N 1
ATOM 834 C CA . CYS A 1 108 ? 7.771 -2.581 -5.902 1.00 87.75 108 CYS A CA 1
ATOM 835 C C . CYS A 1 108 ? 8.513 -2.898 -4.603 1.00 87.75 108 CYS A C 1
ATOM 837 O O . CYS A 1 108 ? 9.736 -3.013 -4.594 1.00 87.75 108 CYS A O 1
ATOM 839 N N . VAL A 1 109 ? 7.779 -3.017 -3.491 1.00 91.94 109 VAL A N 1
ATOM 840 C CA . VAL A 1 109 ? 8.382 -3.141 -2.157 1.00 91.94 109 VAL A CA 1
ATOM 841 C C . VAL A 1 109 ? 7.548 -4.072 -1.292 1.00 91.94 109 VAL A C 1
ATOM 843 O O . VAL A 1 109 ? 6.467 -3.702 -0.840 1.00 91.94 109 VAL A O 1
ATOM 846 N N . ASP A 1 110 ? 8.070 -5.262 -1.013 1.00 93.38 110 ASP A N 1
ATOM 847 C CA . ASP A 1 110 ? 7.442 -6.203 -0.084 1.00 93.38 110 ASP A CA 1
ATOM 848 C C . ASP A 1 110 ? 7.524 -5.692 1.364 1.00 93.38 110 ASP A C 1
ATOM 850 O O . ASP A 1 110 ? 8.483 -5.025 1.763 1.00 93.38 110 ASP A O 1
ATOM 854 N N . ALA A 1 111 ? 6.538 -6.051 2.181 1.00 94.69 111 ALA A N 1
ATOM 855 C CA . ALA A 1 111 ? 6.603 -5.839 3.620 1.00 94.69 111 ALA A CA 1
ATOM 856 C C . ALA A 1 111 ? 7.297 -7.003 4.326 1.00 94.69 111 ALA A C 1
ATOM 858 O O . ALA A 1 111 ? 7.099 -8.161 3.963 1.00 94.69 111 ALA A O 1
ATOM 859 N N . ASN A 1 112 ? 8.039 -6.708 5.390 1.00 94.12 112 ASN A N 1
ATOM 860 C CA . ASN A 1 112 ? 8.586 -7.719 6.291 1.00 94.12 112 ASN A CA 1
ATOM 861 C C . ASN A 1 112 ? 7.549 -8.075 7.357 1.00 94.12 112 ASN A C 1
ATOM 863 O O . ASN A 1 112 ? 6.844 -7.196 7.848 1.00 94.12 112 ASN A O 1
ATOM 867 N N . VAL A 1 113 ? 7.463 -9.343 7.748 1.00 93.62 113 VAL A N 1
ATOM 868 C CA . VAL A 1 113 ? 6.522 -9.798 8.781 1.00 93.62 113 VAL A CA 1
ATOM 869 C C . VAL A 1 113 ? 7.295 -10.389 9.955 1.00 93.62 113 VAL A C 1
ATOM 871 O O . VAL A 1 113 ? 8.157 -11.244 9.778 1.00 93.62 113 VAL A O 1
ATOM 874 N N . VAL A 1 114 ? 6.985 -9.943 11.170 1.00 91.56 114 VAL A N 1
ATOM 875 C CA . VAL A 1 114 ? 7.594 -10.445 12.405 1.00 91.56 114 VAL A CA 1
ATOM 876 C C . VAL A 1 114 ? 6.525 -11.138 13.237 1.00 91.56 114 VAL A C 1
ATOM 878 O O . VAL A 1 114 ? 5.583 -10.503 13.712 1.00 91.56 114 VAL A O 1
ATOM 881 N N . GLY A 1 115 ? 6.696 -12.447 13.428 1.00 88.94 115 GLY A N 1
ATOM 882 C CA . GLY A 1 115 ? 5.745 -13.295 14.142 1.00 88.94 115 GLY A CA 1
ATOM 883 C C . GLY A 1 115 ? 4.399 -13.449 13.426 1.00 88.94 115 GLY A C 1
ATOM 884 O O . GLY A 1 115 ? 4.240 -13.094 12.260 1.00 88.94 115 GLY A O 1
ATOM 885 N N . GLY A 1 116 ? 3.423 -13.989 14.155 1.00 88.56 116 GLY A N 1
ATOM 886 C CA . GLY A 1 116 ? 2.063 -14.204 13.663 1.00 88.56 116 GLY A CA 1
ATOM 887 C C . GLY A 1 116 ? 1.871 -15.510 12.895 1.00 88.56 116 GLY A C 1
ATOM 888 O O . GLY A 1 116 ? 2.763 -16.348 12.803 1.00 88.56 116 GLY A O 1
ATOM 889 N N . THR A 1 117 ? 0.661 -15.694 12.378 1.00 89.75 117 THR A N 1
ATOM 890 C CA . THR A 1 117 ? 0.259 -16.852 11.574 1.00 89.75 117 THR A CA 1
ATOM 891 C C . THR A 1 117 ? -0.640 -16.410 10.431 1.00 89.75 117 THR A C 1
ATOM 893 O O . THR A 1 117 ? -1.336 -15.398 10.518 1.00 89.75 117 THR A O 1
ATOM 896 N N . VAL A 1 118 ? -0.620 -17.174 9.348 1.00 88.81 118 VAL A N 1
ATOM 897 C CA . VAL A 1 118 ? -1.491 -16.959 8.197 1.00 88.81 118 VAL A CA 1
ATOM 898 C C . VAL A 1 118 ? -2.854 -17.607 8.481 1.00 88.81 118 VAL A C 1
ATOM 900 O O . VAL A 1 118 ? -2.919 -18.770 8.875 1.00 88.81 118 VAL A O 1
ATOM 903 N N . VAL A 1 119 ? -3.947 -16.861 8.308 1.00 87.12 119 VAL A N 1
ATOM 904 C CA . VAL A 1 119 ? -5.324 -17.298 8.610 1.00 87.12 119 VAL A CA 1
ATOM 905 C C . VAL A 1 119 ? -6.296 -16.926 7.485 1.00 87.12 119 VAL A C 1
ATOM 907 O O . VAL A 1 119 ? -5.921 -16.273 6.515 1.00 87.12 119 VAL A O 1
ATOM 910 N N . ARG A 1 120 ? -7.571 -17.334 7.615 1.00 80.50 120 ARG A N 1
ATOM 911 C CA . ARG A 1 120 ? -8.671 -16.996 6.682 1.00 80.50 120 ARG A CA 1
ATOM 912 C C . ARG A 1 120 ? -8.366 -17.362 5.223 1.00 80.50 120 ARG A C 1
ATOM 914 O O . ARG A 1 120 ? -8.432 -16.513 4.345 1.00 80.50 120 ARG A O 1
ATOM 921 N N . GLY A 1 121 ? -8.019 -18.626 4.973 1.00 77.12 121 GLY A N 1
ATOM 922 C CA . GLY A 1 121 ? -7.700 -19.081 3.612 1.00 77.12 121 GLY A CA 1
ATOM 923 C C . GLY A 1 121 ? -6.455 -18.404 3.035 1.00 77.12 121 GLY A C 1
ATOM 924 O O . GLY A 1 121 ? -6.366 -18.207 1.834 1.00 77.12 121 GLY A O 1
ATOM 925 N N . ASN A 1 122 ? -5.518 -18.046 3.911 1.00 80.56 122 ASN A N 1
ATOM 926 C CA . ASN A 1 122 ? -4.271 -17.344 3.637 1.00 80.56 122 ASN A CA 1
ATOM 927 C C . ASN A 1 122 ? -4.342 -15.840 3.358 1.00 80.56 122 ASN A C 1
ATOM 929 O O . ASN A 1 122 ? -3.307 -15.216 3.169 1.00 80.56 122 ASN A O 1
ATOM 933 N N . GLU A 1 123 ? -5.518 -15.224 3.437 1.00 86.69 123 GLU A N 1
ATOM 934 C CA . GLU A 1 123 ? -5.700 -13.809 3.090 1.00 86.69 123 GLU A CA 1
ATOM 935 C C . GLU A 1 123 ? -5.389 -12.808 4.217 1.00 86.69 123 GLU A C 1
ATOM 937 O O . GLU A 1 123 ? -5.566 -11.599 4.039 1.00 86.69 123 GLU A O 1
ATOM 942 N N . ALA A 1 124 ? -5.019 -13.281 5.409 1.00 89.75 124 ALA A N 1
ATOM 943 C CA . ALA A 1 124 ? -4.810 -12.420 6.567 1.00 89.75 124 ALA A CA 1
ATOM 944 C C . ALA A 1 124 ? -3.698 -12.928 7.491 1.00 89.75 124 ALA A C 1
ATOM 946 O O . ALA A 1 124 ? -3.459 -14.131 7.602 1.00 89.75 124 ALA A O 1
ATOM 947 N N . LEU A 1 125 ? -3.069 -11.996 8.207 1.00 91.88 125 LEU A N 1
ATOM 948 C CA . LEU A 1 125 ? -2.056 -12.270 9.224 1.00 91.88 125 LEU A CA 1
ATOM 949 C C . LEU A 1 125 ? -2.632 -12.048 10.615 1.00 91.88 125 LEU A C 1
ATOM 951 O O . LEU A 1 125 ? -3.078 -10.947 10.921 1.00 91.88 125 LEU A O 1
ATOM 955 N N . GLN A 1 126 ? -2.608 -13.069 11.467 1.00 91.50 126 GLN A N 1
ATOM 956 C CA . GLN A 1 126 ? -3.035 -12.977 12.859 1.00 91.50 126 GLN A CA 1
ATOM 957 C C . GLN A 1 126 ? -1.832 -12.953 13.803 1.00 91.50 126 GLN A C 1
ATOM 959 O O . GLN A 1 126 ? -1.010 -13.868 13.803 1.00 91.50 126 GLN A O 1
ATOM 964 N N . PHE A 1 127 ? -1.775 -11.936 14.660 1.00 90.44 127 PHE A N 1
ATOM 965 C CA . PHE A 1 127 ? -0.752 -11.747 15.683 1.00 90.44 127 PHE A CA 1
ATOM 966 C C . PHE A 1 127 ? -1.389 -11.930 17.069 1.00 90.44 127 PHE A C 1
ATOM 968 O O . PHE A 1 127 ? -2.250 -11.153 17.470 1.00 90.44 127 PHE A O 1
ATOM 975 N N . THR A 1 128 ? -1.020 -12.980 17.806 1.00 82.06 128 THR A N 1
ATOM 976 C CA . THR A 1 128 ? -1.701 -13.376 19.060 1.00 82.06 128 THR A CA 1
ATOM 977 C C . THR A 1 128 ? -0.933 -13.029 20.335 1.00 82.06 128 THR A C 1
ATOM 979 O O . THR A 1 128 ? -1.556 -12.661 21.324 1.00 82.06 128 THR A O 1
ATOM 982 N N . GLU A 1 129 ? 0.397 -13.135 20.329 1.00 72.19 129 GLU A N 1
ATOM 983 C CA . GLU A 1 129 ? 1.173 -13.296 21.573 1.00 72.19 129 GLU A CA 1
ATOM 984 C C . GLU A 1 129 ? 1.993 -12.074 22.011 1.00 72.19 129 GLU A C 1
ATOM 986 O O . GLU A 1 129 ? 2.213 -11.893 23.205 1.00 72.19 129 GLU A O 1
ATOM 991 N N . ASN A 1 130 ? 2.455 -11.231 21.080 1.00 80.75 130 ASN A N 1
ATOM 992 C CA . ASN A 1 130 ? 3.412 -10.161 21.379 1.00 80.75 130 ASN A CA 1
ATOM 993 C C . ASN A 1 130 ? 3.016 -8.843 20.703 1.00 80.75 130 ASN A C 1
ATOM 995 O O . ASN A 1 130 ? 2.666 -8.819 19.524 1.00 80.75 130 ASN A O 1
ATOM 999 N N . SER A 1 131 ? 3.089 -7.741 21.450 1.00 80.50 131 SER A N 1
ATOM 1000 C CA . SER A 1 131 ? 2.785 -6.395 20.962 1.00 80.50 131 SER A CA 1
ATOM 1001 C C . SER A 1 131 ? 3.801 -5.858 19.952 1.00 80.50 131 SER A C 1
ATOM 1003 O O . SER A 1 131 ? 3.472 -4.904 19.257 1.00 80.50 131 SER A O 1
ATOM 1005 N N . SER A 1 132 ? 4.993 -6.459 19.844 1.00 85.06 132 SER A N 1
ATOM 1006 C CA . SER A 1 132 ? 5.985 -6.123 18.812 1.00 85.06 132 SER A CA 1
ATOM 1007 C C . SER A 1 132 ? 5.811 -6.897 17.501 1.00 85.06 132 SER A C 1
ATOM 1009 O O . SER A 1 132 ? 6.509 -6.608 16.528 1.00 85.06 132 SER A O 1
ATOM 1011 N N . HIS A 1 133 ? 4.918 -7.893 17.458 1.00 91.00 133 HIS A N 1
ATOM 1012 C CA . HIS A 1 133 ? 4.637 -8.636 16.233 1.00 91.00 133 HIS A CA 1
ATOM 1013 C C . HIS A 1 133 ? 3.763 -7.818 15.292 1.00 91.00 133 HIS A C 1
ATOM 1015 O O . HIS A 1 133 ? 2.791 -7.192 15.707 1.00 91.00 133 HIS A O 1
ATOM 1021 N N . GLY A 1 134 ? 4.066 -7.882 14.006 1.00 93.44 134 GLY A N 1
ATOM 1022 C CA . GLY A 1 134 ? 3.343 -7.127 13.001 1.00 93.44 134 GLY A CA 1
ATOM 1023 C C . GLY A 1 134 ? 4.012 -7.207 11.646 1.00 93.44 134 GLY A C 1
ATOM 1024 O O . GLY A 1 134 ? 5.025 -7.889 11.460 1.00 93.44 134 GLY A O 1
ATOM 1025 N N . MET A 1 135 ? 3.435 -6.487 10.696 1.00 94.44 135 MET A N 1
ATOM 1026 C CA . MET A 1 135 ? 4.046 -6.239 9.403 1.00 94.44 135 MET A CA 1
ATOM 1027 C C . MET A 1 135 ? 4.670 -4.845 9.361 1.00 94.44 135 MET A C 1
ATOM 1029 O O . MET A 1 135 ? 4.143 -3.895 9.936 1.00 94.44 135 MET A O 1
ATOM 1033 N N . PHE A 1 136 ? 5.819 -4.761 8.698 1.00 95.19 136 PHE A N 1
ATOM 1034 C CA . PHE A 1 136 ? 6.670 -3.587 8.587 1.00 95.19 136 PHE A CA 1
ATOM 1035 C C . PHE A 1 136 ? 6.877 -3.293 7.102 1.00 95.19 136 PHE A C 1
ATOM 1037 O O . PHE A 1 136 ? 7.544 -4.062 6.405 1.00 95.19 136 PHE A O 1
ATOM 1044 N N . TRP A 1 137 ? 6.291 -2.206 6.603 1.00 95.62 137 TRP A N 1
ATOM 1045 C CA . TRP A 1 137 ? 6.386 -1.818 5.196 1.00 95.62 137 TRP A CA 1
ATOM 1046 C C . TRP A 1 137 ? 7.430 -0.705 5.027 1.00 95.62 137 TRP A C 1
ATOM 1048 O O . TRP A 1 137 ? 7.167 0.430 5.437 1.00 95.62 137 TRP A O 1
ATOM 1058 N N . PRO A 1 138 ? 8.633 -1.008 4.502 1.00 94.44 138 PRO A N 1
ATOM 1059 C CA . PRO A 1 138 ? 9.749 -0.064 4.509 1.00 94.44 138 PRO A CA 1
ATOM 1060 C C . PRO A 1 138 ? 9.554 1.111 3.545 1.00 94.44 138 PRO A C 1
ATOM 1062 O O . PRO A 1 138 ? 8.980 0.952 2.469 1.00 94.44 138 PRO A O 1
ATOM 1065 N N . VAL A 1 139 ? 10.105 2.276 3.901 1.00 92.19 139 VAL A N 1
ATOM 1066 C CA . VAL A 1 139 ? 10.129 3.498 3.078 1.00 92.19 139 VAL A CA 1
ATOM 1067 C C . VAL A 1 139 ? 11.565 4.005 2.904 1.00 92.19 139 VAL A C 1
ATOM 1069 O O . VAL A 1 139 ? 12.158 3.787 1.850 1.00 92.19 139 VAL A O 1
ATOM 1072 N N . SER A 1 140 ? 12.159 4.654 3.912 1.00 85.81 140 SER A N 1
ATOM 1073 C CA . SER A 1 140 ? 13.541 5.164 3.834 1.00 85.81 140 SER A CA 1
ATOM 1074 C C . SER A 1 140 ? 14.601 4.123 4.188 1.00 85.81 140 SER A C 1
ATOM 1076 O O . SER A 1 140 ? 15.773 4.321 3.869 1.00 85.81 140 SER A O 1
ATOM 1078 N N . THR A 1 141 ? 14.189 3.006 4.796 1.00 79.19 141 THR A N 1
ATOM 1079 C CA . THR A 1 141 ? 15.036 1.829 5.042 1.00 79.19 141 THR A CA 1
ATOM 1080 C C . THR A 1 141 ? 15.211 0.957 3.797 1.00 79.19 141 THR A C 1
ATOM 1082 O O . THR A 1 141 ? 15.890 -0.064 3.860 1.00 79.19 141 THR A O 1
ATOM 1085 N N . GLN A 1 142 ? 14.579 1.322 2.677 1.00 73.62 142 GLN A N 1
ATOM 1086 C CA . GLN A 1 142 ? 14.950 0.806 1.360 1.00 73.62 142 GLN A CA 1
ATOM 1087 C C . GLN A 1 142 ? 16.368 1.301 1.050 1.00 73.62 142 GLN A C 1
ATOM 1089 O O . GLN A 1 142 ? 16.698 2.435 1.399 1.00 73.62 142 GLN A O 1
ATOM 1094 N N . GLU A 1 143 ? 17.198 0.447 0.451 1.00 68.56 143 GLU A N 1
ATOM 1095 C CA . GLU A 1 143 ? 18.627 0.697 0.237 1.00 68.56 143 GLU A CA 1
ATOM 1096 C C . GLU A 1 143 ? 18.876 1.872 -0.738 1.00 68.56 143 GLU A C 1
ATOM 1098 O O . GLU A 1 143 ? 18.601 3.035 -0.437 1.00 68.56 143 GLU A O 1
ATOM 1103 N N . GLN A 1 144 ? 19.445 1.606 -1.912 1.00 67.75 144 GLN A N 1
ATOM 1104 C CA . GLN A 1 144 ? 19.821 2.654 -2.856 1.00 67.75 144 GLN A CA 1
ATOM 1105 C C . GLN A 1 144 ? 18.597 3.234 -3.589 1.00 67.75 144 GLN A C 1
ATOM 1107 O O . GLN A 1 144 ? 18.512 4.449 -3.788 1.00 67.75 144 GLN A O 1
ATOM 1112 N N . ASP A 1 145 ? 17.605 2.390 -3.888 1.00 75.88 145 ASP A N 1
ATOM 1113 C CA . ASP A 1 145 ? 16.386 2.761 -4.609 1.00 75.88 145 ASP A CA 1
ATOM 1114 C C . ASP A 1 145 ? 15.196 2.946 -3.655 1.00 75.88 145 ASP A C 1
ATOM 1116 O O . ASP A 1 145 ? 14.512 2.004 -3.260 1.00 75.88 145 ASP A O 1
ATOM 1120 N N . ARG A 1 146 ? 14.929 4.202 -3.272 1.00 80.50 146 ARG A N 1
ATOM 1121 C CA . ARG A 1 146 ? 13.824 4.573 -2.367 1.00 80.50 146 ARG A CA 1
ATOM 1122 C C . ARG A 1 146 ? 12.519 4.829 -3.125 1.00 80.50 146 ARG A C 1
ATOM 1124 O O . ARG A 1 146 ? 12.078 5.978 -3.238 1.00 80.50 146 ARG A O 1
ATOM 1131 N N . HIS A 1 147 ? 11.880 3.772 -3.622 1.00 82.94 147 HIS A N 1
ATOM 1132 C CA . HIS A 1 147 ? 10.645 3.844 -4.418 1.00 82.94 147 HIS A CA 1
ATOM 1133 C C . HIS A 1 147 ? 9.502 4.586 -3.711 1.00 82.94 147 HIS A C 1
ATOM 1135 O O . HIS A 1 147 ? 8.696 5.257 -4.358 1.00 82.94 147 HIS A O 1
ATOM 1141 N N . TYR A 1 148 ? 9.440 4.508 -2.378 1.00 88.62 148 TYR A N 1
ATOM 1142 C CA . TYR A 1 148 ? 8.368 5.118 -1.585 1.00 88.62 148 TYR A CA 1
ATOM 1143 C C . TYR A 1 148 ? 8.696 6.529 -1.076 1.00 88.62 148 TYR A C 1
ATOM 1145 O O . TYR A 1 148 ? 7.871 7.135 -0.404 1.00 88.62 148 TYR A O 1
ATOM 1153 N N . LYS A 1 149 ? 9.830 7.131 -1.470 1.00 87.06 149 LYS A N 1
ATOM 1154 C CA . LYS A 1 149 ? 10.192 8.520 -1.116 1.00 87.06 149 LYS A CA 1
ATOM 1155 C C . LYS A 1 149 ? 9.068 9.560 -1.322 1.00 87.06 149 LYS A C 1
ATOM 1157 O O . LYS A 1 149 ? 9.010 10.492 -0.518 1.00 87.06 149 LYS A O 1
ATOM 1162 N N . PRO A 1 150 ? 8.174 9.463 -2.331 1.00 87.56 150 PRO A N 1
ATOM 1163 C CA . PRO A 1 150 ? 7.062 10.407 -2.471 1.00 87.56 150 PRO A CA 1
ATOM 1164 C C . PRO A 1 150 ? 6.137 10.502 -1.246 1.00 87.56 150 PRO A C 1
ATOM 1166 O O . PRO A 1 150 ? 5.609 11.585 -0.992 1.00 87.56 150 PRO A O 1
ATOM 1169 N N . VAL A 1 151 ? 5.993 9.428 -0.454 1.00 90.44 151 VAL A N 1
ATOM 1170 C CA . VAL A 1 151 ? 5.111 9.408 0.730 1.00 90.44 151 VAL A CA 1
ATOM 1171 C C . VAL A 1 151 ? 5.587 10.349 1.841 1.00 90.44 151 VAL A C 1
ATOM 1173 O O . VAL A 1 151 ? 4.786 10.844 2.614 1.00 90.44 151 VAL A O 1
ATOM 1176 N N . ASN A 1 152 ? 6.867 10.738 1.849 1.00 88.50 152 ASN A N 1
ATOM 1177 C CA . ASN A 1 152 ? 7.416 11.712 2.801 1.00 88.50 152 ASN A CA 1
ATOM 1178 C C . ASN A 1 152 ? 6.802 13.123 2.685 1.00 88.50 152 ASN A C 1
ATOM 1180 O O . ASN A 1 152 ? 7.074 13.987 3.520 1.00 88.50 152 ASN A O 1
ATOM 1184 N N . THR A 1 153 ? 6.060 13.410 1.611 1.00 84.75 153 THR A N 1
ATOM 1185 C CA . THR A 1 153 ? 5.410 14.716 1.427 1.00 84.75 153 THR A CA 1
ATOM 1186 C C . THR A 1 153 ? 3.957 14.676 1.866 1.00 84.75 153 THR A C 1
ATOM 1188 O O . THR A 1 153 ? 3.540 15.535 2.635 1.00 84.75 153 THR A O 1
ATOM 1191 N N . GLU A 1 154 ? 3.198 13.719 1.344 1.00 89.06 154 GLU A N 1
ATOM 1192 C CA . GLU A 1 154 ? 1.794 13.468 1.649 1.00 89.06 154 GLU A CA 1
ATOM 1193 C C . GLU A 1 154 ? 1.456 12.028 1.259 1.00 89.06 154 GLU A C 1
ATOM 1195 O O . GLU A 1 154 ? 1.969 11.517 0.258 1.00 89.06 154 GLU A O 1
ATOM 1200 N N . HIS A 1 155 ? 0.581 11.378 2.022 1.00 94.50 155 HIS A N 1
ATOM 1201 C CA . HIS A 1 155 ? 0.189 9.996 1.759 1.00 94.50 155 HIS A CA 1
ATOM 1202 C C . HIS A 1 155 ? -1.104 9.621 2.472 1.00 94.50 155 HIS A C 1
ATOM 1204 O O . HIS A 1 155 ? -1.621 10.353 3.315 1.00 94.50 155 HIS A O 1
ATOM 1210 N N . THR A 1 156 ? -1.628 8.454 2.115 1.00 96.69 156 THR A N 1
ATOM 1211 C CA . THR A 1 156 ? -2.687 7.783 2.868 1.00 96.69 156 THR A CA 1
ATOM 1212 C C . THR A 1 156 ? -2.315 6.319 3.009 1.00 96.69 156 THR A C 1
ATOM 1214 O O . THR A 1 156 ? -2.016 5.676 2.004 1.00 96.69 156 THR A O 1
ATOM 1217 N N . ILE A 1 157 ? -2.350 5.783 4.225 1.00 97.69 157 ILE A N 1
ATOM 1218 C CA . ILE A 1 157 ? -2.240 4.344 4.469 1.00 97.69 157 ILE A CA 1
ATOM 1219 C C . ILE A 1 157 ? -3.556 3.829 5.042 1.00 97.69 157 ILE A C 1
ATOM 1221 O O . ILE A 1 157 ? -4.126 4.431 5.950 1.00 97.69 157 ILE A O 1
ATOM 1225 N N . ALA A 1 158 ? -4.061 2.731 4.490 1.00 97.56 158 ALA A N 1
ATOM 1226 C CA . ALA A 1 158 ? -5.297 2.110 4.938 1.00 97.56 158 ALA A CA 1
ATOM 1227 C C . ALA A 1 158 ? -5.102 0.618 5.180 1.00 97.56 158 ALA A C 1
ATOM 1229 O O . ALA A 1 158 ? -4.385 -0.039 4.427 1.00 97.56 158 ALA A O 1
ATOM 1230 N N . ALA A 1 159 ? -5.758 0.077 6.202 1.00 96.44 159 ALA A N 1
ATOM 1231 C CA . ALA A 1 159 ? -5.744 -1.349 6.489 1.00 96.44 159 ALA A CA 1
ATOM 1232 C C . ALA A 1 159 ? -7.067 -1.850 7.057 1.00 96.44 159 ALA A C 1
ATOM 1234 O O . ALA A 1 159 ? -7.764 -1.133 7.779 1.00 96.44 159 ALA A O 1
ATOM 1235 N N . THR A 1 160 ? -7.380 -3.114 6.776 1.00 94.75 160 THR A N 1
ATOM 1236 C CA . THR A 1 160 ? -8.450 -3.828 7.475 1.00 94.75 160 THR A CA 1
ATOM 1237 C C . THR A 1 160 ? -7.860 -4.534 8.683 1.00 94.75 160 THR A C 1
ATOM 1239 O O . THR A 1 160 ? -6.978 -5.382 8.554 1.00 94.75 160 THR A O 1
ATOM 1242 N N . VAL A 1 161 ? -8.356 -4.219 9.872 1.00 91.81 161 VAL A N 1
ATOM 1243 C CA . VAL A 1 161 ? -7.957 -4.908 11.099 1.00 91.81 161 VAL A CA 1
ATOM 1244 C C . VAL A 1 161 ? -9.158 -5.612 11.704 1.00 91.81 161 VAL A C 1
ATOM 1246 O O . VAL A 1 161 ? -10.245 -5.048 11.813 1.00 91.81 161 VAL A O 1
ATOM 1249 N N . LEU A 1 162 ? -8.972 -6.863 12.105 1.00 85.25 162 LEU A N 1
ATOM 1250 C CA . LEU A 1 162 ? -9.961 -7.607 12.861 1.00 85.25 162 LEU A CA 1
ATOM 1251 C C . LEU A 1 162 ? -9.481 -7.752 14.293 1.00 85.25 162 LEU A C 1
ATOM 1253 O O . LEU A 1 162 ? -8.340 -8.137 14.570 1.00 85.25 162 LEU A O 1
ATOM 1257 N N . ARG A 1 163 ? -10.397 -7.432 15.196 1.00 71.38 163 ARG A N 1
ATOM 1258 C CA . ARG A 1 163 ? -10.178 -7.472 16.630 1.00 71.38 163 ARG A CA 1
ATOM 1259 C C . ARG A 1 163 ? -10.238 -8.910 17.144 1.00 71.38 163 ARG A C 1
ATOM 1261 O O . ARG A 1 163 ? -11.224 -9.604 16.911 1.00 71.38 163 ARG A O 1
ATOM 1268 N N . SER A 1 164 ? -9.245 -9.296 17.941 1.00 60.94 164 SER A N 1
ATOM 1269 C CA . SER A 1 164 ? -9.379 -10.328 18.975 1.00 60.94 164 SER A CA 1
ATOM 1270 C C . SER A 1 164 ? -9.629 -9.684 20.347 1.00 60.94 164 SER A C 1
ATOM 1272 O O . SER A 1 164 ? -9.460 -8.475 20.519 1.00 60.94 164 SER A O 1
ATOM 1274 N N . ILE A 1 165 ? -10.060 -10.474 21.332 1.00 62.47 165 ILE A N 1
ATOM 1275 C CA . ILE A 1 165 ? -10.345 -10.017 22.701 1.00 62.47 165 ILE A CA 1
ATOM 1276 C C . ILE A 1 165 ? -9.102 -9.306 23.266 1.00 62.47 165 ILE A C 1
ATOM 1278 O O . ILE A 1 165 ? -8.071 -9.933 23.491 1.00 62.47 165 ILE A O 1
ATOM 1282 N N . LEU A 1 166 ? -9.202 -7.988 23.474 1.00 64.50 166 LEU A N 1
ATOM 1283 C CA . LEU A 1 166 ? -8.113 -7.161 24.002 1.00 64.50 166 LEU A CA 1
ATOM 1284 C C . LEU A 1 166 ? -8.208 -7.067 25.526 1.00 64.50 166 LEU A C 1
ATOM 1286 O O . LEU A 1 166 ? -9.277 -6.772 26.060 1.00 64.50 166 LEU A O 1
ATOM 1290 N N . THR A 1 167 ? -7.081 -7.248 26.213 1.00 64.81 167 THR A N 1
ATOM 1291 C CA . THR A 1 167 ? -6.955 -7.098 27.674 1.00 64.81 167 THR A CA 1
ATOM 1292 C C . THR A 1 167 ? -6.460 -5.708 28.100 1.00 64.81 167 THR A C 1
ATOM 1294 O O . THR A 1 167 ? -6.354 -5.439 29.294 1.00 64.81 167 THR A O 1
ATOM 1297 N N . GLY A 1 168 ? -6.191 -4.804 27.150 1.00 77.31 168 GLY A N 1
ATOM 1298 C CA . GLY A 1 168 ? -5.640 -3.469 27.403 1.00 77.31 168 GLY A CA 1
ATOM 1299 C C . GLY A 1 168 ? -5.678 -2.555 26.173 1.00 77.31 168 GLY A C 1
ATOM 1300 O O . GLY A 1 168 ? -6.529 -2.724 25.302 1.00 77.31 168 GLY A O 1
ATOM 1301 N N . SER A 1 169 ? -4.766 -1.578 26.128 1.00 83.50 169 SER A N 1
ATOM 1302 C CA . SER A 1 169 ? -4.534 -0.717 24.960 1.00 83.50 169 SER A CA 1
ATOM 1303 C C . SER A 1 169 ? -3.428 -1.310 24.090 1.00 83.50 169 SER A C 1
ATOM 1305 O O . SER A 1 169 ? -2.313 -1.516 24.570 1.00 83.50 169 SER A O 1
ATOM 1307 N N . THR A 1 170 ? -3.742 -1.596 22.828 1.00 87.56 170 THR A N 1
ATOM 1308 C CA . THR A 1 170 ? -2.837 -2.233 21.865 1.00 87.56 170 THR A CA 1
ATOM 1309 C C . THR A 1 170 ? -2.506 -1.260 20.737 1.00 87.56 170 THR A C 1
ATOM 1311 O O . THR A 1 170 ? -3.396 -0.611 20.189 1.00 87.56 170 THR A O 1
ATOM 1314 N N . LEU A 1 171 ? -1.230 -1.189 20.353 1.00 91.06 171 LEU A N 1
ATOM 1315 C CA . LEU A 1 171 ? -0.790 -0.518 19.130 1.00 91.06 171 LEU A CA 1
ATOM 1316 C C . LEU A 1 171 ? -1.231 -1.330 17.910 1.00 91.06 171 LEU A C 1
ATOM 1318 O O . LEU A 1 171 ? -0.771 -2.458 17.750 1.00 91.06 171 LEU A O 1
ATOM 1322 N N . VAL A 1 172 ? -2.091 -0.756 17.067 1.00 92.81 172 VAL A N 1
ATOM 1323 C CA . VAL A 1 172 ? -2.662 -1.452 15.897 1.00 92.81 172 VAL A CA 1
ATOM 1324 C C . VAL A 1 172 ? -2.065 -0.996 14.568 1.00 92.81 172 VAL A C 1
ATOM 1326 O O . VAL A 1 172 ? -1.985 -1.779 13.625 1.00 92.81 172 VAL A O 1
ATOM 1329 N N . MET A 1 173 ? -1.631 0.261 14.493 1.00 94.81 173 MET A N 1
ATOM 1330 C CA . MET A 1 173 ? -0.996 0.864 13.323 1.00 94.81 173 MET A CA 1
ATOM 1331 C C . MET A 1 173 ? -0.023 1.946 13.794 1.00 94.81 173 MET A C 1
ATOM 1333 O O . MET A 1 173 ? -0.304 2.629 14.778 1.00 94.81 173 MET A O 1
ATOM 1337 N N . ALA A 1 174 ? 1.113 2.105 13.120 1.00 94.50 174 ALA A N 1
ATOM 1338 C CA . ALA A 1 174 ? 2.043 3.189 13.393 1.00 94.50 174 ALA A CA 1
ATOM 1339 C C . ALA A 1 174 ? 2.829 3.632 12.156 1.00 94.50 174 ALA A C 1
ATOM 1341 O O . ALA A 1 174 ? 3.035 2.857 11.222 1.00 94.50 174 ALA A O 1
ATOM 1342 N N . GLU A 1 175 ? 3.342 4.856 12.201 1.00 93.44 175 GLU A N 1
ATOM 1343 C CA . GLU A 1 175 ? 4.356 5.365 11.281 1.00 93.44 175 GLU A CA 1
ATOM 1344 C C . GLU A 1 175 ? 5.584 5.771 12.091 1.00 93.44 175 GLU A C 1
ATOM 1346 O O . GLU A 1 175 ? 5.484 6.604 12.999 1.00 93.44 175 GLU A O 1
ATOM 1351 N N . LYS A 1 176 ? 6.748 5.191 11.777 1.00 92.50 176 LYS A N 1
ATOM 1352 C CA . LYS A 1 176 ? 8.018 5.645 12.348 1.00 92.50 176 LYS A CA 1
ATOM 1353 C C . LYS A 1 176 ? 8.624 6.692 11.426 1.00 92.50 176 LYS A C 1
ATOM 1355 O O . LYS A 1 176 ? 8.894 6.410 10.259 1.00 92.50 176 LYS A O 1
ATOM 1360 N N . VAL A 1 177 ? 8.828 7.899 11.944 1.00 88.38 177 VAL A N 1
ATOM 1361 C CA . VAL A 1 177 ? 9.222 9.061 11.146 1.00 88.38 177 VAL A CA 1
ATOM 1362 C C . VAL A 1 177 ? 10.429 9.734 11.768 1.00 88.38 177 VAL A C 1
ATOM 1364 O O . VAL A 1 177 ? 10.417 10.120 12.935 1.00 88.38 177 VAL A O 1
ATOM 1367 N N . ARG A 1 178 ? 11.457 9.951 10.954 1.00 87.56 178 ARG A N 1
ATOM 1368 C CA . ARG A 1 178 ? 12.565 10.829 11.298 1.00 87.56 178 ARG A CA 1
ATOM 1369 C C . ARG A 1 178 ? 12.273 12.222 10.755 1.00 87.56 178 ARG A C 1
ATOM 1371 O O . ARG A 1 178 ? 12.192 12.426 9.548 1.00 87.56 178 ARG A O 1
ATOM 1378 N N . LEU A 1 179 ? 12.082 13.189 11.642 1.00 81.94 179 LEU A N 1
ATOM 1379 C CA . LEU A 1 179 ? 11.886 14.590 11.283 1.00 81.94 179 LEU A CA 1
ATOM 1380 C C . LEU A 1 179 ? 13.249 15.252 11.119 1.00 81.94 179 LEU A C 1
ATOM 1382 O O . LEU A 1 179 ? 13.984 15.400 12.095 1.00 81.94 179 LEU A O 1
ATOM 1386 N N . LEU A 1 180 ? 13.581 15.638 9.890 1.00 79.81 180 LEU A N 1
ATOM 1387 C CA . LEU A 1 180 ? 14.831 16.318 9.570 1.00 79.81 180 LEU A CA 1
ATOM 1388 C C . LEU A 1 180 ? 14.673 17.835 9.730 1.00 79.81 180 LEU A C 1
ATOM 1390 O O . LEU A 1 180 ? 13.691 18.420 9.262 1.00 79.81 180 LEU A O 1
ATOM 1394 N N . MET A 1 181 ? 15.660 18.445 10.379 1.00 73.06 181 MET A N 1
ATOM 1395 C CA . MET A 1 181 ? 15.867 19.882 10.573 1.00 73.06 181 MET A CA 1
ATOM 1396 C C . MET A 1 181 ? 17.301 20.194 10.131 1.00 73.06 181 MET A C 1
ATOM 1398 O O . MET A 1 181 ? 18.145 19.321 10.290 1.00 73.06 181 MET A O 1
ATOM 1402 N N . ASP A 1 182 ? 17.585 21.397 9.625 1.00 69.31 182 ASP A N 1
ATOM 1403 C CA . ASP A 1 182 ? 18.878 21.811 9.036 1.00 69.31 182 ASP A CA 1
ATOM 1404 C C . ASP A 1 182 ? 20.116 21.025 9.523 1.00 69.31 182 ASP A C 1
ATOM 1406 O O . ASP A 1 182 ? 20.787 20.387 8.718 1.00 69.31 182 ASP A O 1
ATOM 1410 N N . GLU A 1 183 ? 20.358 20.999 10.840 1.00 71.94 183 GLU A N 1
ATOM 1411 C CA . GLU A 1 183 ? 21.502 20.318 11.475 1.00 71.94 183 GLU A CA 1
ATOM 1412 C C . GLU A 1 183 ? 21.100 19.259 12.524 1.00 71.94 183 GLU A C 1
ATOM 1414 O O . GLU A 1 183 ? 21.938 18.785 13.290 1.00 71.94 183 GLU A O 1
ATOM 1419 N N . ASN A 1 184 ? 19.814 18.908 12.644 1.00 75.25 184 ASN A N 1
ATOM 1420 C CA . ASN A 1 184 ? 19.362 17.957 13.663 1.00 75.25 184 ASN A CA 1
ATOM 1421 C C . ASN A 1 184 ? 18.216 17.069 13.174 1.00 75.25 184 ASN A C 1
ATOM 1423 O O . ASN A 1 184 ? 17.505 17.387 12.226 1.00 75.25 184 ASN A O 1
ATOM 1427 N N . SER A 1 185 ? 17.988 15.955 13.860 1.00 79.69 185 SER A N 1
ATOM 1428 C CA . SER A 1 185 ? 16.836 15.104 13.582 1.00 79.69 185 SER A CA 1
ATOM 1429 C C . SER A 1 185 ? 16.173 14.626 14.859 1.00 79.69 185 SER A C 1
ATOM 1431 O O . SER A 1 185 ? 16.855 14.321 15.834 1.00 79.69 185 SER A O 1
ATOM 1433 N N . SER A 1 186 ? 14.850 14.515 14.834 1.00 80.19 186 SER A N 1
ATOM 1434 C CA . SER A 1 186 ? 14.078 13.916 15.921 1.00 80.19 186 SER A CA 1
ATOM 1435 C C . SER A 1 186 ? 13.291 12.728 15.394 1.00 80.19 186 SER A C 1
ATOM 1437 O O . SER A 1 186 ? 12.625 12.831 14.365 1.00 80.19 186 SER A O 1
ATOM 1439 N N . ASN A 1 187 ? 13.343 11.611 16.109 1.00 85.06 187 ASN A N 1
ATOM 1440 C CA . ASN A 1 187 ? 12.533 10.444 15.790 1.00 85.06 187 ASN A CA 1
ATOM 1441 C C . ASN A 1 187 ? 11.184 10.563 16.491 1.00 85.06 187 ASN A C 1
ATOM 1443 O O . ASN A 1 187 ? 11.117 10.823 17.695 1.00 85.06 187 ASN A O 1
ATOM 1447 N N . VAL A 1 188 ? 10.113 10.366 15.735 1.00 85.44 188 VAL A N 1
ATOM 1448 C CA . VAL A 1 188 ? 8.748 10.341 16.251 1.00 85.44 188 VAL A CA 1
ATOM 1449 C C . VAL A 1 188 ? 8.051 9.079 15.779 1.00 85.44 188 VAL A C 1
ATOM 1451 O O . VAL A 1 188 ? 8.340 8.548 14.704 1.00 85.44 188 VAL A O 1
ATOM 1454 N N . MET A 1 189 ? 7.099 8.615 16.574 1.00 88.25 189 MET A N 1
ATOM 1455 C CA . MET A 1 189 ? 6.196 7.549 16.184 1.00 88.25 189 MET A CA 1
ATOM 1456 C C . MET A 1 189 ? 4.762 8.054 16.270 1.00 88.25 189 MET A C 1
ATOM 1458 O O . MET A 1 189 ? 4.280 8.398 17.350 1.00 88.25 189 MET A O 1
ATOM 1462 N N . LEU A 1 190 ? 4.093 8.080 15.122 1.00 88.69 190 LEU A N 1
ATOM 1463 C CA . LEU A 1 190 ? 2.664 8.329 15.026 1.00 88.69 190 LEU A CA 1
ATOM 1464 C C . LEU A 1 190 ? 1.940 6.999 15.225 1.00 88.69 190 LEU A C 1
ATOM 1466 O O . LEU A 1 190 ? 2.125 6.081 14.438 1.00 88.69 190 LEU A O 1
ATOM 1470 N N . GLN A 1 191 ? 1.167 6.868 16.293 1.00 90.69 191 GLN A N 1
ATOM 1471 C CA . GLN A 1 191 ? 0.602 5.615 16.780 1.00 90.69 191 GLN A CA 1
ATOM 1472 C C . GLN A 1 191 ? -0.921 5.671 16.787 1.00 90.69 191 GLN A C 1
ATOM 1474 O O . GLN A 1 191 ? -1.515 6.589 17.350 1.00 90.69 191 GLN A O 1
ATOM 1479 N N . VAL A 1 192 ? -1.551 4.636 16.242 1.00 91.50 192 VAL A N 1
ATOM 1480 C CA . VAL A 1 192 ? -2.969 4.344 16.430 1.00 91.50 192 VAL A CA 1
ATOM 1481 C C . VAL A 1 192 ? -3.086 3.266 17.498 1.00 91.50 192 VAL A C 1
ATOM 1483 O O . VAL A 1 192 ? -2.646 2.128 17.313 1.00 91.50 192 VAL A O 1
ATOM 1486 N N . LEU A 1 193 ? -3.680 3.633 18.626 1.00 89.75 193 LEU A N 1
ATOM 1487 C CA . LEU A 1 193 ? -3.955 2.748 19.748 1.00 89.75 193 LEU A CA 1
ATOM 1488 C C . LEU A 1 193 ? -5.426 2.339 19.727 1.00 89.75 193 LEU A C 1
ATOM 1490 O O . LEU A 1 193 ? -6.295 3.156 19.422 1.00 89.75 193 LEU A O 1
ATOM 1494 N N . HIS A 1 194 ? -5.701 1.092 20.088 1.00 87.06 194 HIS A N 1
ATOM 1495 C CA . HIS A 1 194 ? -7.049 0.564 20.249 1.00 87.06 194 HIS A CA 1
ATOM 1496 C C . HIS A 1 194 ? -7.191 -0.052 21.638 1.00 87.06 194 HIS A C 1
ATOM 1498 O O . HIS A 1 194 ? -6.402 -0.917 22.022 1.00 87.06 194 HIS A O 1
ATOM 1504 N N . ASP A 1 195 ? -8.176 0.411 22.401 1.00 85.0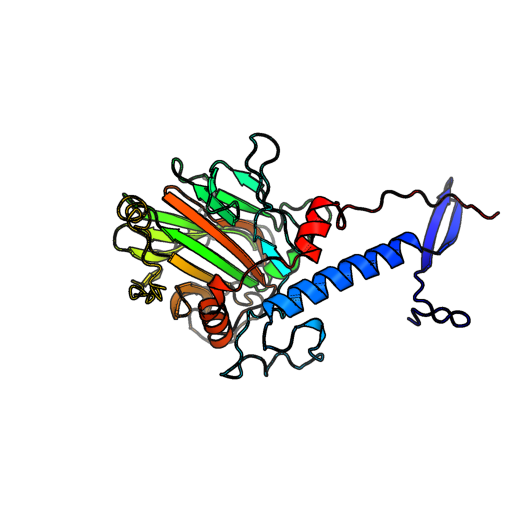6 195 ASP A N 1
ATOM 1505 C CA . ASP A 1 195 ? -8.359 0.002 23.791 1.00 85.06 195 ASP A CA 1
ATOM 1506 C C . ASP A 1 195 ? -9.496 -1.010 23.994 1.00 85.06 195 ASP A C 1
ATOM 1508 O O . ASP A 1 195 ? -10.317 -1.285 23.115 1.00 85.06 195 ASP A O 1
ATOM 1512 N N . SER A 1 196 ? -9.557 -1.584 25.196 1.00 81.06 196 SER A N 1
ATOM 1513 C CA . SER A 1 196 ? -10.563 -2.583 25.562 1.00 81.06 196 SER A CA 1
ATOM 1514 C C . SER A 1 196 ? -12.005 -2.058 25.507 1.00 81.06 196 SER A C 1
ATOM 1516 O O . SER A 1 196 ? -12.918 -2.862 25.296 1.00 81.06 196 SER A O 1
ATOM 1518 N N . SER A 1 197 ? -12.218 -0.737 25.604 1.00 80.56 197 SER A N 1
ATOM 1519 C CA . SER A 1 197 ? -13.535 -0.098 25.447 1.00 80.56 197 SER A CA 1
ATOM 1520 C C . SER A 1 197 ? -13.994 0.013 23.987 1.00 80.56 197 SER A C 1
ATOM 1522 O O . SER A 1 197 ? -15.124 0.430 23.727 1.00 80.56 197 SER A O 1
ATOM 1524 N N . GLY A 1 198 ? -13.140 -0.384 23.037 1.00 78.88 198 GLY A N 1
ATOM 1525 C CA . GLY A 1 198 ? -13.397 -0.305 21.601 1.00 78.88 198 GLY A CA 1
ATOM 1526 C C . GLY A 1 198 ? -13.085 1.064 21.001 1.00 78.88 198 GLY A C 1
ATOM 1527 O O . GLY A 1 198 ? -13.495 1.332 19.874 1.00 78.88 198 GLY A O 1
ATOM 1528 N N . ALA A 1 199 ? -12.411 1.944 21.745 1.00 83.56 199 ALA A N 1
ATOM 1529 C CA . ALA A 1 199 ? -12.071 3.269 21.259 1.00 83.56 199 ALA A CA 1
ATOM 1530 C C . ALA A 1 199 ? -10.692 3.289 20.594 1.00 83.56 199 ALA A C 1
ATOM 1532 O O . ALA A 1 199 ? -9.762 2.600 21.023 1.00 83.56 199 ALA A O 1
ATOM 1533 N N . PHE A 1 200 ? -10.569 4.123 19.563 1.00 87.25 200 PHE A N 1
ATOM 1534 C CA . PHE A 1 200 ? -9.311 4.402 18.882 1.00 87.25 200 PHE A CA 1
ATOM 1535 C C . PHE A 1 200 ? -8.760 5.757 19.314 1.00 87.25 200 PHE A C 1
ATOM 1537 O O . PHE A 1 200 ? -9.516 6.718 19.478 1.00 87.25 200 PHE A O 1
ATOM 1544 N N . ALA A 1 201 ? -7.442 5.827 19.468 1.00 85.62 201 ALA A N 1
ATOM 1545 C CA . ALA A 1 201 ? -6.709 7.044 19.778 1.00 85.62 201 ALA A CA 1
ATOM 1546 C C . ALA A 1 201 ? -5.518 7.200 18.830 1.00 85.62 201 ALA A C 1
ATOM 1548 O O . ALA A 1 201 ? -4.809 6.231 18.566 1.00 85.62 201 ALA A O 1
ATOM 1549 N N . LEU A 1 202 ? -5.284 8.422 18.353 1.00 85.75 202 LEU A N 1
ATOM 1550 C CA . LEU A 1 202 ? -4.067 8.791 17.628 1.00 85.75 202 LEU A CA 1
ATOM 1551 C C . LEU A 1 202 ? -3.129 9.521 18.591 1.00 85.75 202 LEU A C 1
ATOM 1553 O O . LEU A 1 202 ? -3.566 10.405 19.336 1.00 85.75 202 LEU A O 1
ATOM 1557 N N . ARG A 1 203 ? -1.854 9.142 18.582 1.00 83.25 203 ARG A N 1
ATOM 1558 C CA . ARG A 1 203 ? -0.828 9.706 19.456 1.00 83.25 203 ARG A CA 1
ATOM 1559 C C . ARG A 1 203 ? 0.491 9.839 18.712 1.00 83.25 203 ARG A C 1
ATOM 1561 O O . ARG A 1 203 ? 0.975 8.860 18.163 1.00 83.25 203 ARG A O 1
ATOM 1568 N N . CYS A 1 204 ? 1.120 10.999 18.789 1.00 81.38 204 CYS A N 1
ATOM 1569 C CA . CYS A 1 204 ? 2.508 11.189 18.387 1.00 81.38 204 CYS A CA 1
ATOM 1570 C C . CYS A 1 204 ? 3.417 11.201 19.620 1.00 81.38 204 CYS A C 1
ATOM 1572 O O . CYS A 1 204 ? 3.185 11.965 20.566 1.00 81.38 204 CYS A O 1
ATOM 1574 N N . VAL A 1 205 ? 4.427 10.330 19.613 1.00 82.81 205 VAL A N 1
ATOM 1575 C CA . VAL A 1 205 ? 5.410 10.158 20.693 1.00 82.81 205 VAL A CA 1
ATOM 1576 C C . VAL A 1 205 ? 6.805 10.434 20.146 1.00 82.81 205 VAL A C 1
ATOM 1578 O O . VAL A 1 205 ? 7.165 9.894 19.101 1.00 82.81 205 VAL A O 1
ATOM 1581 N N . ALA A 1 206 ? 7.601 11.242 20.846 1.00 78.44 206 ALA A N 1
ATOM 1582 C CA . ALA A 1 206 ? 8.996 11.481 20.477 1.00 78.44 206 ALA A CA 1
ATOM 1583 C C . ALA A 1 206 ? 9.919 10.444 21.143 1.00 78.44 206 ALA A C 1
ATOM 1585 O O . ALA A 1 206 ? 9.874 10.245 22.359 1.00 78.44 206 ALA A O 1
ATOM 1586 N N . GLU A 1 207 ? 10.801 9.800 20.375 1.00 70.06 207 GLU A N 1
ATOM 1587 C CA . GLU A 1 207 ? 11.862 8.957 20.940 1.00 70.06 207 GLU A CA 1
ATOM 1588 C C . GLU A 1 207 ? 12.934 9.881 21.552 1.00 70.06 207 GLU A C 1
ATOM 1590 O O . GLU A 1 207 ? 13.757 10.459 20.841 1.00 70.06 207 GLU A O 1
ATOM 1595 N N . ARG A 1 208 ? 12.923 10.077 22.878 1.00 57.50 208 ARG A N 1
ATOM 1596 C CA . ARG A 1 208 ? 13.960 10.880 23.551 1.00 57.50 208 ARG A CA 1
ATOM 1597 C C . ARG A 1 208 ? 15.296 10.135 23.563 1.00 57.50 208 ARG A C 1
ATOM 1599 O O . ARG A 1 208 ? 15.403 9.073 24.173 1.00 57.50 208 ARG A O 1
ATOM 1606 N N . SER A 1 209 ? 16.337 10.736 22.984 1.00 49.69 209 SER A N 1
ATOM 1607 C CA . SER A 1 209 ? 17.719 10.417 23.354 1.00 49.69 209 SER A CA 1
ATOM 1608 C C . SER A 1 209 ? 18.057 11.130 24.672 1.00 49.69 209 SER A C 1
ATOM 1610 O O . SER A 1 209 ? 17.557 12.223 24.946 1.00 49.69 209 SER A O 1
ATOM 1612 N N . ALA A 1 210 ? 18.883 10.517 25.523 1.00 43.66 210 ALA A N 1
ATOM 1613 C CA . ALA A 1 210 ? 19.170 10.999 26.881 1.00 43.66 210 ALA A CA 1
ATOM 1614 C C . ALA A 1 210 ? 19.815 12.406 26.963 1.00 43.66 210 ALA A C 1
ATOM 1616 O O . ALA A 1 210 ? 19.983 12.929 28.062 1.00 43.66 210 ALA A O 1
ATOM 1617 N N . SER A 1 211 ? 20.170 13.030 25.834 1.00 46.28 211 SER A N 1
ATOM 1618 C CA . SER A 1 211 ? 20.830 14.340 25.764 1.00 46.28 211 SER A CA 1
ATOM 1619 C C . SER A 1 211 ? 19.943 15.491 25.269 1.00 46.28 211 SER A C 1
ATOM 1621 O O . SER A 1 211 ? 20.404 16.632 25.260 1.00 46.28 211 SER A O 1
ATOM 1623 N N . ASP A 1 212 ? 18.701 15.243 24.842 1.00 42.69 212 ASP A N 1
ATOM 1624 C CA . ASP A 1 212 ? 17.937 16.230 24.066 1.00 42.69 212 ASP A CA 1
ATOM 1625 C C . ASP A 1 212 ? 16.899 16.984 24.921 1.00 42.69 212 ASP A C 1
ATOM 1627 O O . ASP A 1 212 ? 15.825 16.472 25.243 1.00 42.69 212 ASP A O 1
ATOM 1631 N N . THR A 1 213 ? 17.234 18.207 25.350 1.00 42.72 213 THR A N 1
ATOM 1632 C CA . THR A 1 213 ? 16.463 18.960 26.363 1.00 42.72 213 THR A CA 1
ATOM 1633 C C . THR A 1 213 ? 15.702 20.190 25.862 1.00 42.72 213 THR A C 1
ATOM 1635 O O . THR A 1 213 ? 15.133 20.889 26.697 1.00 42.72 213 THR A O 1
ATOM 1638 N N . SER A 1 214 ? 15.602 20.503 24.558 1.00 46.38 214 SER A N 1
ATOM 1639 C CA . SER A 1 214 ? 14.884 21.755 24.207 1.00 46.38 214 SER A CA 1
ATOM 1640 C C . SER A 1 214 ? 14.151 21.911 22.870 1.00 46.38 214 SER A C 1
ATOM 1642 O O . SER A 1 214 ? 13.509 22.951 22.714 1.00 46.38 214 SER A O 1
ATOM 1644 N N . ARG A 1 215 ? 14.165 20.965 21.911 1.00 47.84 215 ARG A N 1
ATOM 1645 C CA . ARG A 1 215 ? 13.533 21.221 20.586 1.00 47.84 215 ARG A CA 1
ATOM 1646 C C . ARG A 1 215 ? 12.758 20.079 19.917 1.00 47.84 215 ARG A C 1
ATOM 1648 O O . ARG A 1 215 ? 12.212 20.302 18.839 1.00 47.84 215 ARG A O 1
ATOM 1655 N N . ALA A 1 216 ? 12.649 18.901 20.529 1.00 43.91 216 ALA A N 1
ATOM 1656 C CA . ALA A 1 216 ? 11.788 17.839 20.003 1.00 43.91 216 ALA A CA 1
ATOM 1657 C C . ALA A 1 216 ? 10.296 18.241 20.083 1.00 43.91 216 ALA A C 1
ATOM 1659 O O . ALA A 1 216 ? 9.918 18.979 21.006 1.00 43.91 216 ALA A O 1
ATOM 1660 N N . PRO A 1 217 ? 9.428 17.748 19.173 1.00 48.91 217 PRO A N 1
ATOM 1661 C CA . PRO A 1 217 ? 7.984 17.808 19.375 1.00 48.91 217 PRO A CA 1
ATOM 1662 C C . PRO A 1 217 ? 7.661 17.273 20.774 1.00 48.91 217 PRO A C 1
ATOM 1664 O O . PRO A 1 217 ? 8.176 16.227 21.173 1.00 48.91 217 PRO A O 1
ATOM 1667 N N . ARG A 1 218 ? 6.872 18.014 21.560 1.00 51.88 218 ARG A N 1
ATOM 1668 C CA . ARG A 1 218 ? 6.432 17.503 22.866 1.00 51.88 218 ARG A CA 1
ATOM 1669 C C . ARG A 1 218 ? 5.590 16.258 22.616 1.00 51.88 218 ARG A C 1
ATOM 1671 O O . ARG A 1 218 ? 4.824 16.252 21.654 1.00 51.88 218 ARG A O 1
ATOM 1678 N N . ASP A 1 219 ? 5.714 15.256 23.488 1.00 51.12 219 ASP A N 1
ATOM 1679 C CA . ASP A 1 219 ? 4.764 14.144 23.505 1.00 51.12 219 ASP A CA 1
ATOM 1680 C C . ASP A 1 219 ? 3.358 14.726 23.479 1.00 51.12 219 ASP A C 1
ATOM 1682 O O . ASP A 1 219 ? 3.005 15.572 24.306 1.00 51.12 219 ASP A O 1
ATOM 1686 N N . SER A 1 220 ? 2.583 14.305 22.490 1.00 52.47 220 SER A N 1
ATOM 1687 C CA . SER A 1 220 ? 1.171 14.627 22.486 1.00 52.47 220 SER A CA 1
ATOM 1688 C C . SER A 1 220 ? 0.481 13.727 23.515 1.00 52.47 220 SER A C 1
ATOM 1690 O O . SER A 1 220 ? 0.651 12.500 23.516 1.00 52.47 220 SER A O 1
ATOM 1692 N N . ASP A 1 221 ? -0.277 14.342 24.426 1.00 48.06 221 ASP A N 1
ATOM 1693 C CA . ASP A 1 221 ? -1.327 13.635 25.162 1.00 48.06 221 ASP A CA 1
ATOM 1694 C C . ASP A 1 221 ? -2.331 13.064 24.145 1.00 48.06 221 ASP A C 1
ATOM 1696 O O . ASP A 1 221 ? -2.379 13.544 23.015 1.00 48.06 221 ASP A O 1
ATOM 1700 N N . ILE A 1 222 ? -3.119 12.038 24.500 1.00 51.22 222 ILE A N 1
ATOM 1701 C CA . ILE A 1 222 ? -4.133 11.448 23.597 1.00 51.22 222 ILE A CA 1
ATOM 1702 C C . ILE A 1 222 ? -4.963 12.574 22.956 1.00 51.22 222 ILE A C 1
ATOM 1704 O O . ILE A 1 222 ? -5.769 13.209 23.634 1.00 51.22 222 ILE A O 1
ATOM 1708 N N . VAL A 1 223 ? -4.739 12.835 21.662 1.00 50.59 223 VAL A N 1
ATOM 1709 C CA . VAL A 1 223 ? -5.218 14.074 21.020 1.00 50.59 223 VAL A CA 1
ATOM 1710 C C . VAL A 1 223 ? -6.707 13.987 20.683 1.00 50.59 223 VAL A C 1
ATOM 1712 O O . VAL A 1 223 ? -7.408 14.995 20.694 1.00 50.59 223 VAL A O 1
ATOM 1715 N N . SER A 1 224 ? -7.223 12.779 20.445 1.00 53.56 224 SER A N 1
ATOM 1716 C CA . SER A 1 224 ? -8.661 12.505 20.379 1.00 53.56 224 SER A CA 1
ATOM 1717 C C . SER A 1 224 ? -8.933 11.015 20.577 1.00 53.56 224 SER A C 1
ATOM 1719 O O . SER A 1 224 ? -8.078 10.174 20.280 1.00 53.56 224 SER A O 1
ATOM 1721 N N . ARG A 1 225 ? -10.130 10.695 21.075 1.00 54.03 225 ARG A N 1
ATOM 1722 C CA . ARG A 1 225 ? -10.616 9.334 21.317 1.00 54.03 225 ARG A CA 1
ATOM 1723 C C . ARG A 1 225 ? -11.990 9.181 20.681 1.00 54.03 225 ARG A C 1
ATOM 1725 O O . ARG A 1 225 ? -12.880 9.978 20.972 1.00 54.03 225 ARG A O 1
ATOM 1732 N N . THR A 1 226 ? -12.173 8.134 19.885 1.00 57.97 226 THR A N 1
ATOM 1733 C CA . THR A 1 226 ? -13.436 7.908 19.166 1.00 57.97 226 THR A CA 1
ATOM 1734 C C . THR A 1 226 ? -13.894 6.480 19.357 1.00 57.97 226 THR A C 1
ATOM 1736 O O . THR A 1 226 ? -13.099 5.551 19.237 1.00 57.97 226 THR A O 1
ATOM 1739 N N . GLN A 1 227 ? -15.180 6.312 19.654 1.00 56.59 227 GLN A N 1
ATOM 1740 C CA . GLN A 1 227 ? -15.832 5.013 19.746 1.00 56.59 227 GLN A CA 1
ATOM 1741 C C . GLN A 1 227 ? -16.636 4.800 18.453 1.00 56.59 227 GLN A C 1
ATOM 1743 O O . GLN A 1 227 ? -17.576 5.560 18.204 1.00 56.59 227 GLN A O 1
ATOM 1748 N N . PRO A 1 228 ? -16.268 3.834 17.597 1.00 58.69 228 PRO A N 1
ATOM 1749 C CA . PRO A 1 228 ? -17.015 3.563 16.374 1.00 58.69 228 PRO A CA 1
ATOM 1750 C C . PRO A 1 228 ? -18.424 3.067 16.705 1.00 58.69 228 PRO A C 1
ATOM 1752 O O . PRO A 1 228 ? -18.615 2.335 17.679 1.00 58.69 228 PRO A O 1
ATOM 1755 N N . ARG A 1 229 ? -19.412 3.391 15.866 1.00 46.31 229 ARG A N 1
ATOM 1756 C CA . ARG A 1 229 ? -20.689 2.664 15.892 1.00 46.31 229 ARG A CA 1
ATOM 1757 C C . ARG A 1 229 ? -20.426 1.218 15.471 1.00 46.31 229 ARG A C 1
ATOM 1759 O O . ARG A 1 229 ? -19.818 0.991 14.426 1.00 46.31 229 ARG A O 1
ATOM 1766 N N . GLU A 1 230 ? -20.866 0.248 16.273 1.00 41.38 230 GLU A N 1
ATOM 1767 C CA . GLU A 1 230 ? -20.807 -1.164 15.883 1.00 41.38 230 GLU A CA 1
ATOM 1768 C C . GLU A 1 230 ? -21.557 -1.351 14.560 1.00 41.38 230 GLU A C 1
ATOM 1770 O O . GLU A 1 230 ? -22.765 -1.108 14.468 1.00 41.38 230 GLU A O 1
ATOM 1775 N N . SER A 1 231 ? -20.838 -1.764 13.515 1.00 37.41 231 SER A N 1
ATOM 1776 C CA . SER A 1 231 ? -21.452 -2.149 12.254 1.00 37.41 231 SER A CA 1
ATOM 1777 C C . SER A 1 231 ? -22.163 -3.486 12.458 1.00 37.41 231 SER A C 1
ATOM 1779 O O . SER A 1 231 ? -21.565 -4.560 12.465 1.00 37.41 231 SER A O 1
ATOM 1781 N N . THR A 1 232 ? -23.482 -3.435 12.617 1.00 31.62 232 THR A N 1
ATOM 1782 C CA . THR A 1 232 ? -24.341 -4.608 12.435 1.00 31.62 232 THR A CA 1
ATOM 1783 C C . THR A 1 232 ? -24.435 -4.892 10.938 1.00 31.62 232 THR A C 1
ATOM 1785 O O . THR A 1 232 ? -25.427 -4.599 10.280 1.00 31.62 232 THR A O 1
ATOM 1788 N N . GLY A 1 233 ? -23.356 -5.428 10.363 1.00 29.50 233 GLY A N 1
ATOM 1789 C CA . GLY A 1 233 ? -23.394 -5.974 9.014 1.00 29.50 233 GLY A CA 1
ATOM 1790 C C . GLY A 1 233 ? -24.419 -7.103 8.989 1.00 29.50 233 GLY A C 1
ATOM 1791 O O . GLY A 1 233 ? -24.207 -8.144 9.613 1.00 29.50 233 GLY A O 1
ATOM 1792 N N . SER A 1 234 ? -25.553 -6.893 8.316 1.00 27.34 234 SER A N 1
ATOM 1793 C CA . SER A 1 234 ? -26.524 -7.957 8.100 1.00 27.34 234 SER A CA 1
ATOM 1794 C C . SER A 1 234 ? -25.858 -9.024 7.241 1.00 27.34 234 SER A C 1
ATOM 1796 O O . SER A 1 234 ? -25.698 -8.864 6.030 1.00 27.34 234 SER A O 1
ATOM 1798 N N . LEU A 1 235 ? -25.461 -10.120 7.877 1.00 27.05 235 LEU A N 1
ATOM 1799 C CA . LEU A 1 235 ? -25.146 -11.354 7.186 1.00 27.05 235 LEU A CA 1
ATOM 1800 C C . LEU A 1 235 ? -26.416 -11.736 6.413 1.00 27.05 235 LEU A C 1
ATOM 1802 O O . LEU A 1 235 ? -27.424 -12.106 7.019 1.00 27.05 235 LEU A O 1
ATOM 1806 N N . HIS A 1 236 ? -26.406 -11.617 5.084 1.00 26.09 236 HIS A N 1
ATOM 1807 C CA . HIS A 1 236 ? -27.405 -12.301 4.275 1.00 26.09 236 HIS A CA 1
ATOM 1808 C C . HIS A 1 236 ? -27.178 -13.797 4.475 1.00 26.09 236 HIS A C 1
ATOM 1810 O O . HIS A 1 236 ? -26.331 -14.422 3.844 1.00 26.09 236 HIS A O 1
ATOM 1816 N N . GLN A 1 237 ? -27.918 -14.347 5.431 1.00 27.00 237 GLN A N 1
ATOM 1817 C CA . GLN A 1 237 ? -27.991 -15.761 5.720 1.00 27.00 237 GLN A CA 1
ATOM 1818 C C . GLN A 1 237 ? -28.681 -16.417 4.520 1.00 27.00 237 GLN A C 1
ATOM 1820 O O . GLN A 1 237 ? -29.907 -16.511 4.463 1.00 27.00 237 GLN A O 1
ATOM 1825 N N . GLN A 1 238 ? -27.903 -16.818 3.512 1.00 26.03 238 GLN A N 1
ATOM 1826 C CA . GLN A 1 238 ? -28.400 -17.772 2.533 1.00 26.03 238 GLN A CA 1
ATOM 1827 C C . GLN A 1 238 ? -28.693 -19.067 3.283 1.00 26.03 238 GLN A C 1
ATOM 1829 O O . GLN A 1 238 ? -27.828 -19.705 3.880 1.00 26.03 238 GLN A O 1
ATOM 1834 N N . HIS A 1 239 ? -29.979 -19.376 3.327 1.00 24.33 239 HIS A N 1
ATOM 1835 C CA . HIS A 1 239 ? -30.553 -20.451 4.103 1.00 24.33 239 HIS A CA 1
ATOM 1836 C C . HIS A 1 239 ? -30.325 -21.782 3.371 1.00 24.33 239 HIS A C 1
ATOM 1838 O O . HIS A 1 239 ? -31.262 -22.361 2.827 1.00 24.33 239 HIS A O 1
ATOM 1844 N N . GLU A 1 240 ? -29.095 -22.296 3.349 1.00 28.02 240 GLU A N 1
ATOM 1845 C CA . GLU A 1 240 ? -28.870 -23.695 2.978 1.00 28.02 240 GLU A CA 1
ATOM 1846 C C . GLU A 1 240 ? -29.305 -24.587 4.147 1.00 28.02 240 GLU A C 1
ATOM 1848 O O . GLU A 1 240 ? -28.678 -24.649 5.207 1.00 28.02 240 GLU A O 1
ATOM 1853 N N . ARG A 1 241 ? -30.456 -25.250 3.981 1.00 30.23 241 ARG A N 1
ATOM 1854 C CA . ARG A 1 241 ? -30.957 -26.263 4.917 1.00 30.23 241 ARG A CA 1
ATOM 1855 C C . ARG A 1 241 ? -30.068 -27.508 4.839 1.00 30.23 241 ARG A C 1
ATOM 1857 O O . ARG A 1 241 ? -30.386 -28.453 4.130 1.00 30.23 241 ARG A O 1
ATOM 1864 N N . GLY A 1 242 ? -28.981 -27.510 5.603 1.00 28.05 242 GLY A N 1
ATOM 1865 C CA . GLY A 1 242 ? -28.179 -28.691 5.912 1.00 28.05 242 GLY A CA 1
ATOM 1866 C C . GLY A 1 242 ? -28.149 -28.918 7.421 1.00 28.05 242 GLY A C 1
ATOM 1867 O O . GLY A 1 242 ? -27.608 -28.107 8.171 1.00 28.05 242 GLY A O 1
ATOM 1868 N N . VAL A 1 243 ? -28.759 -30.008 7.886 1.00 33.56 243 VAL A N 1
ATOM 1869 C CA . VAL A 1 243 ? -28.747 -30.427 9.294 1.00 33.56 243 VAL A CA 1
ATOM 1870 C C . VAL A 1 243 ? -27.320 -30.857 9.653 1.00 33.56 243 VAL A C 1
ATOM 1872 O O . VAL A 1 243 ? -26.914 -31.972 9.350 1.00 33.56 243 VAL A O 1
ATOM 1875 N N . GLY A 1 244 ? -26.540 -29.951 10.252 1.00 33.59 244 GLY A N 1
ATOM 1876 C CA . GLY A 1 244 ? -25.173 -30.255 10.704 1.00 33.59 244 GLY A CA 1
ATOM 1877 C C . GLY A 1 244 ? -24.284 -29.075 11.128 1.00 33.59 244 GLY A C 1
ATOM 1878 O O . GLY A 1 244 ? -23.197 -29.301 11.643 1.00 33.59 244 GLY A O 1
ATOM 1879 N N . SER A 1 245 ? -24.707 -27.818 10.972 1.00 34.94 245 SER A N 1
ATOM 1880 C CA . SER A 1 245 ? -23.803 -26.650 11.036 1.00 34.94 245 SER A CA 1
ATOM 1881 C C . SER A 1 245 ? -23.861 -25.793 12.316 1.00 34.94 245 SER A C 1
ATOM 1883 O O . SER A 1 245 ? -23.306 -24.698 12.344 1.00 34.94 245 SER A O 1
ATOM 1885 N N . ARG A 1 246 ? -24.457 -26.269 13.422 1.00 26.81 246 ARG A N 1
ATOM 1886 C CA . ARG A 1 246 ? -24.538 -25.490 14.688 1.00 26.81 246 ARG A CA 1
ATOM 1887 C C . ARG A 1 246 ? -23.230 -25.381 15.490 1.00 26.81 246 ARG A C 1
ATOM 1889 O O . ARG A 1 246 ? -23.190 -24.604 16.436 1.00 26.81 246 ARG A O 1
ATOM 1896 N N . TRP A 1 247 ? -22.175 -26.114 15.127 1.00 28.22 247 TRP A N 1
ATOM 1897 C CA . TRP A 1 247 ? -20.889 -26.090 15.848 1.00 28.22 247 TRP A CA 1
ATOM 1898 C C . TRP A 1 247 ? -19.805 -25.226 15.183 1.00 28.22 247 TRP A C 1
ATOM 1900 O O . TRP A 1 247 ? -18.833 -24.867 15.837 1.00 28.22 247 TRP A O 1
ATOM 1910 N N . LEU A 1 248 ? -19.984 -24.816 13.921 1.00 27.05 248 LEU A N 1
ATOM 1911 C CA . LEU A 1 248 ? -19.026 -23.953 13.207 1.00 27.05 248 LEU A CA 1
ATOM 1912 C C . LEU A 1 248 ? -19.313 -22.448 13.371 1.00 27.05 248 LEU A C 1
ATOM 1914 O O . LEU A 1 248 ? -18.491 -21.615 12.998 1.00 27.05 248 LEU A O 1
ATOM 1918 N N . SER A 1 249 ? -20.438 -22.073 13.986 1.00 30.78 249 SER A N 1
ATOM 1919 C CA . SER A 1 249 ? -20.803 -20.669 14.223 1.00 30.78 249 SER A CA 1
ATOM 1920 C C . SER A 1 249 ? -20.190 -20.053 15.492 1.00 30.78 249 SER A C 1
ATOM 1922 O O . SER A 1 249 ? -20.452 -18.889 15.772 1.00 30.78 249 SER A O 1
ATOM 1924 N N . MET A 1 250 ? -19.370 -20.785 16.259 1.00 28.28 250 MET A N 1
ATOM 1925 C CA . MET A 1 250 ? -18.784 -20.299 17.526 1.00 28.28 250 MET A CA 1
ATOM 1926 C C . MET A 1 250 ? -17.391 -19.641 17.407 1.00 28.28 250 MET A C 1
ATOM 1928 O O . MET A 1 250 ? -16.758 -19.391 18.425 1.00 28.28 250 MET A O 1
ATOM 1932 N N . LEU A 1 251 ? -16.899 -19.332 16.201 1.00 32.56 251 LEU A N 1
ATOM 1933 C CA . LEU A 1 251 ? -15.544 -18.773 15.995 1.00 32.56 251 LEU A CA 1
ATOM 1934 C C . LEU A 1 251 ? -15.498 -17.343 15.410 1.00 32.56 251 LEU A C 1
ATOM 1936 O O . LEU A 1 251 ? -14.427 -16.864 15.053 1.00 32.56 251 LEU A O 1
ATOM 1940 N N . HIS A 1 252 ? -16.628 -16.629 15.327 1.00 38.62 252 HIS A N 1
ATOM 1941 C CA . HIS A 1 252 ? -16.711 -15.311 14.667 1.00 38.62 252 HIS A CA 1
ATOM 1942 C C . HIS A 1 252 ? -16.976 -14.128 15.620 1.00 38.62 252 HIS A C 1
ATOM 1944 O O . HIS A 1 252 ? -17.760 -13.239 15.304 1.00 38.62 252 HIS A O 1
ATOM 1950 N N . THR A 1 253 ? -16.333 -14.072 16.787 1.00 44.97 253 THR A N 1
ATOM 1951 C CA . THR A 1 253 ? -16.543 -12.983 17.767 1.00 44.97 253 THR A CA 1
ATOM 1952 C C . THR A 1 253 ? -15.435 -11.925 17.725 1.00 44.97 253 THR A C 1
ATOM 1954 O O . THR A 1 253 ? -14.742 -11.704 18.717 1.00 44.97 253 THR A O 1
ATOM 1957 N N . GLY A 1 254 ? -15.247 -11.275 16.573 1.00 60.44 254 GLY A N 1
ATOM 1958 C CA . GLY A 1 254 ? -14.305 -10.163 16.418 1.00 60.44 254 GLY A CA 1
ATOM 1959 C C . GLY A 1 254 ? -14.840 -9.091 15.472 1.00 60.44 254 GLY A C 1
ATOM 1960 O O . GLY A 1 254 ? -15.184 -9.397 14.332 1.00 60.44 254 GLY A O 1
ATOM 1961 N N . ALA A 1 255 ? -14.920 -7.841 15.938 1.00 76.19 255 ALA A N 1
ATOM 1962 C CA . ALA A 1 255 ? -15.302 -6.703 15.103 1.00 76.19 255 ALA A CA 1
ATOM 1963 C C . ALA A 1 255 ? -14.220 -6.414 14.046 1.00 76.19 255 ALA A C 1
ATOM 1965 O O . ALA A 1 255 ? -13.023 -6.526 14.327 1.00 76.19 255 ALA A O 1
ATOM 1966 N N . THR A 1 256 ? -14.647 -6.053 12.836 1.00 86.38 256 THR A N 1
ATOM 1967 C CA . THR A 1 256 ? -13.763 -5.647 11.732 1.00 86.38 256 THR A CA 1
ATOM 1968 C C . THR A 1 256 ? -13.773 -4.129 11.619 1.00 86.38 256 THR A C 1
ATOM 1970 O O . THR A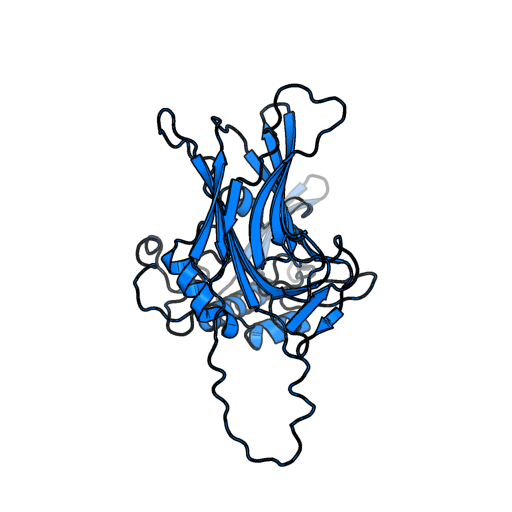 1 256 ? -14.844 -3.523 11.635 1.00 86.38 256 THR A O 1
ATOM 1973 N N . TYR A 1 257 ? -12.593 -3.528 11.495 1.00 90.31 257 TYR A N 1
ATOM 1974 C CA . TYR A 1 257 ? -12.415 -2.090 11.344 1.00 90.31 257 TYR A CA 1
ATOM 1975 C C . TYR A 1 257 ? -11.579 -1.784 10.108 1.00 90.31 257 TYR A C 1
ATOM 1977 O O . TYR A 1 257 ? -10.554 -2.421 9.861 1.00 90.31 257 TYR A O 1
ATOM 1985 N N . GLN A 1 258 ? -11.990 -0.766 9.363 1.00 93.12 258 GLN A N 1
ATOM 1986 C CA . GLN A 1 258 ? -11.147 -0.116 8.375 1.00 93.12 258 GLN A CA 1
ATOM 1987 C C . GLN A 1 258 ? -10.445 1.065 9.042 1.00 93.12 258 GLN A C 1
ATOM 1989 O O . GLN A 1 258 ? -11.105 2.011 9.467 1.00 93.12 258 GLN A O 1
ATOM 1994 N N . LEU A 1 259 ? -9.121 1.014 9.139 1.00 94.69 259 LEU A N 1
ATOM 1995 C CA . LEU A 1 259 ? -8.311 2.129 9.620 1.00 94.69 259 LEU A CA 1
ATOM 1996 C C . LEU A 1 259 ? -7.696 2.833 8.422 1.00 94.69 259 LEU A C 1
ATOM 1998 O O . LEU A 1 259 ? -7.048 2.178 7.612 1.00 94.69 259 LEU A O 1
ATOM 2002 N N . THR A 1 260 ? -7.873 4.148 8.327 1.00 96.44 260 THR A N 1
ATOM 2003 C CA . THR A 1 260 ? -7.244 4.964 7.285 1.00 96.44 260 THR A CA 1
ATOM 2004 C C . THR A 1 260 ? -6.557 6.165 7.920 1.00 96.44 260 THR A C 1
ATOM 2006 O O . THR A 1 260 ? -7.216 7.007 8.527 1.00 96.44 260 THR A O 1
ATOM 2009 N N . LEU A 1 261 ? -5.238 6.256 7.781 1.00 95.06 261 LEU A N 1
ATOM 2010 C CA . LEU A 1 261 ? -4.432 7.377 8.246 1.00 95.06 261 LEU A CA 1
ATOM 2011 C C . LEU A 1 261 ? -4.055 8.251 7.046 1.00 95.06 261 LEU A C 1
ATOM 2013 O O . LEU A 1 261 ? -3.373 7.801 6.125 1.00 95.06 261 LEU A O 1
ATOM 2017 N N . VAL A 1 262 ? -4.542 9.493 7.044 1.00 93.94 262 VAL A N 1
ATOM 2018 C CA . VAL A 1 262 ? -4.303 10.483 5.987 1.00 93.94 262 VAL A CA 1
ATOM 2019 C C . VAL A 1 262 ? -3.309 11.519 6.490 1.00 93.94 262 VAL A C 1
ATOM 2021 O O . VAL A 1 262 ? -3.585 12.238 7.454 1.00 93.94 262 VAL A O 1
ATOM 2024 N N . MET A 1 263 ? -2.178 11.622 5.801 1.00 89.31 263 MET A N 1
ATOM 2025 C CA . MET A 1 263 ? -1.081 12.523 6.129 1.00 89.31 263 MET A CA 1
ATOM 2026 C C . MET A 1 263 ? -1.046 13.676 5.138 1.00 89.31 263 MET A C 1
ATOM 2028 O O . MET A 1 263 ? -0.906 13.493 3.925 1.00 89.31 263 MET A O 1
ATOM 2032 N N . GLN A 1 264 ? -1.213 14.886 5.665 1.00 83.81 264 GLN A N 1
ATOM 2033 C CA . GLN A 1 264 ? -1.297 16.088 4.853 1.00 83.81 264 GLN A CA 1
ATOM 2034 C C . GLN A 1 264 ? 0.078 16.595 4.442 1.00 83.81 264 GLN A C 1
ATOM 2036 O O . GLN A 1 264 ? 1.074 16.386 5.130 1.00 83.81 264 GLN A O 1
ATOM 2041 N N . ASN A 1 265 ? 0.112 17.357 3.349 1.00 77.25 265 ASN A N 1
ATOM 2042 C CA . ASN A 1 265 ? 1.327 18.011 2.895 1.00 77.25 265 ASN A CA 1
ATOM 2043 C C . ASN A 1 265 ? 1.865 18.992 3.948 1.00 77.25 265 ASN A C 1
ATOM 2045 O O . ASN A 1 265 ? 1.404 20.136 4.081 1.00 77.25 265 ASN A O 1
ATOM 2049 N N . VAL A 1 266 ? 2.874 18.542 4.693 1.00 65.88 266 VAL A N 1
ATOM 2050 C CA . VAL A 1 266 ? 3.518 19.338 5.743 1.00 65.88 266 VAL A CA 1
ATOM 2051 C C . VAL A 1 266 ? 4.450 20.407 5.174 1.00 65.88 266 VAL A C 1
ATOM 2053 O O . VAL A 1 266 ? 4.623 21.436 5.815 1.00 65.88 266 VAL A O 1
ATOM 2056 N N . ARG A 1 267 ? 4.957 20.232 3.941 1.00 64.81 267 ARG A N 1
ATOM 2057 C CA . ARG A 1 267 ? 5.883 21.172 3.277 1.00 64.81 267 ARG A CA 1
ATOM 2058 C C . ARG A 1 267 ? 5.211 22.434 2.751 1.00 64.81 267 ARG A C 1
ATOM 2060 O O . ARG A 1 267 ? 5.888 23.431 2.526 1.00 64.81 267 ARG A O 1
ATOM 2067 N N . LYS A 1 268 ? 3.897 22.409 2.509 1.00 59.06 268 LYS A N 1
ATOM 2068 C CA . LYS A 1 268 ? 3.160 23.617 2.123 1.00 59.06 268 LYS A CA 1
ATOM 2069 C C . LYS A 1 268 ? 2.936 24.488 3.366 1.00 59.06 268 LYS A C 1
ATOM 2071 O O . LYS A 1 268 ? 2.187 24.051 4.253 1.00 59.06 268 LYS A O 1
ATOM 2076 N N . PRO A 1 269 ? 3.526 25.700 3.443 1.00 51.84 269 PRO A N 1
ATOM 2077 C CA . PRO A 1 269 ? 3.173 26.650 4.485 1.00 51.84 269 PRO A CA 1
ATOM 2078 C C . PRO A 1 269 ? 1.699 26.996 4.293 1.00 51.84 269 PRO A C 1
ATOM 2080 O O . PRO A 1 269 ? 1.309 27.591 3.291 1.00 51.84 269 PRO A O 1
ATOM 2083 N N . LEU A 1 270 ? 0.853 26.560 5.223 1.00 45.97 270 LEU A N 1
ATOM 2084 C CA . LEU A 1 270 ? -0.489 27.110 5.300 1.00 45.97 270 LEU A CA 1
ATOM 2085 C C . LEU A 1 270 ? -0.326 28.440 6.025 1.00 45.97 270 LEU A C 1
ATOM 2087 O O . LEU A 1 270 ? -0.024 28.460 7.214 1.00 45.97 270 LEU A O 1
ATOM 2091 N N . LEU A 1 271 ? -0.462 29.539 5.284 1.00 44.00 271 LEU A N 1
ATOM 2092 C CA . LEU A 1 271 ? -0.638 30.877 5.840 1.00 44.00 271 LEU A CA 1
ATOM 2093 C C . LEU A 1 271 ? -1.958 30.886 6.618 1.00 44.00 271 LEU A C 1
ATOM 2095 O O . LEU A 1 271 ? -2.999 31.263 6.090 1.00 44.00 271 LEU A O 1
ATOM 2099 N N . ILE A 1 272 ? -1.943 30.391 7.848 1.00 47.09 272 ILE A N 1
ATOM 2100 C CA . ILE A 1 272 ? -3.049 30.569 8.776 1.00 47.09 272 ILE A CA 1
ATOM 2101 C C . ILE A 1 272 ? -2.429 31.125 10.043 1.00 47.09 272 ILE A C 1
ATOM 2103 O O . ILE A 1 272 ? -1.824 30.402 10.832 1.00 47.09 272 ILE A O 1
ATOM 2107 N N . GLU A 1 273 ? -2.544 32.440 10.193 1.00 42.69 273 GLU A N 1
ATOM 2108 C CA . GLU A 1 273 ? -2.221 33.135 11.429 1.00 42.69 273 GLU A CA 1
ATOM 2109 C C . GLU A 1 273 ? -2.881 32.398 12.606 1.00 42.69 273 GLU A C 1
ATOM 2111 O O . GLU A 1 273 ? -4.100 32.227 12.664 1.00 42.69 273 GLU A O 1
ATOM 2116 N N . ASN A 1 274 ? -2.052 31.945 13.547 1.00 47.81 274 ASN A N 1
ATOM 2117 C CA . ASN A 1 274 ? -2.461 31.544 14.891 1.00 47.81 274 ASN A CA 1
ATOM 2118 C C . ASN A 1 274 ? -3.419 30.333 15.027 1.00 47.81 274 ASN A C 1
ATOM 2120 O O . ASN A 1 274 ? -4.118 30.232 16.037 1.00 47.81 274 ASN A O 1
ATOM 2124 N N . LYS A 1 275 ? -3.453 29.383 14.074 1.00 51.75 275 LYS A N 1
ATOM 2125 C CA . LYS A 1 275 ? -4.189 28.106 14.239 1.00 51.75 275 LYS A CA 1
ATOM 2126 C C . LYS A 1 275 ? -3.294 26.879 14.084 1.00 51.75 275 LYS A C 1
ATOM 2128 O O . LYS A 1 275 ? -2.452 26.810 13.195 1.00 51.75 275 LYS A O 1
ATOM 2133 N N . SER A 1 276 ? -3.530 25.888 14.940 1.00 56.97 276 SER A N 1
ATOM 2134 C CA . SER A 1 276 ? -2.903 24.570 14.900 1.00 56.97 276 SER A CA 1
ATOM 2135 C C . SER A 1 276 ? -3.241 23.838 13.589 1.00 56.97 276 SER A C 1
ATOM 2137 O O . SER A 1 276 ? -4.412 23.721 13.219 1.00 56.97 276 SER A O 1
ATOM 2139 N N . LYS A 1 277 ? -2.224 23.361 12.856 1.00 63.72 277 LYS A N 1
ATOM 2140 C CA . LYS A 1 277 ? -2.391 22.690 11.551 1.00 63.72 277 LYS A CA 1
ATOM 2141 C C . LYS A 1 277 ? -2.585 21.194 11.767 1.00 63.72 277 LYS A C 1
ATOM 2143 O O . LYS A 1 277 ? -1.715 20.540 12.337 1.00 63.72 277 LYS A O 1
ATOM 2148 N N . THR A 1 278 ? -3.698 20.646 11.280 1.00 72.50 278 THR A N 1
ATOM 2149 C CA . THR A 1 278 ? -3.884 19.188 11.245 1.00 72.50 278 THR A CA 1
ATOM 2150 C C . THR A 1 278 ? -2.909 18.604 10.234 1.00 72.50 278 THR A C 1
ATOM 2152 O O . THR A 1 278 ? -2.953 18.967 9.061 1.00 72.50 278 THR A O 1
ATOM 2155 N N . TRP A 1 279 ? -2.001 17.748 10.685 1.00 76.31 279 TRP A N 1
ATOM 2156 C CA . TRP A 1 279 ? -1.003 17.119 9.816 1.00 76.31 279 TRP A CA 1
ATOM 2157 C C . TRP A 1 279 ? -1.307 15.637 9.581 1.00 76.31 279 TRP A C 1
ATOM 2159 O O . TRP A 1 279 ? -0.985 15.125 8.513 1.00 76.31 279 TRP A O 1
ATOM 2169 N N . ALA A 1 280 ? -2.032 15.008 10.512 1.00 86.00 280 ALA A N 1
ATOM 2170 C CA . ALA A 1 280 ? -2.527 13.642 10.417 1.00 86.00 280 ALA A CA 1
ATOM 2171 C C . ALA A 1 280 ? -4.026 13.581 10.746 1.00 86.00 280 ALA A C 1
ATOM 2173 O O . ALA A 1 280 ? -4.509 14.264 11.653 1.00 86.00 280 ALA A O 1
ATOM 2174 N N . THR A 1 281 ? -4.785 12.765 10.018 1.00 88.81 281 THR A N 1
ATOM 2175 C CA . THR A 1 281 ? -6.181 12.446 10.350 1.00 88.81 281 THR A CA 1
ATOM 2176 C C . THR A 1 281 ? -6.404 10.944 10.281 1.00 88.81 281 THR A C 1
ATOM 2178 O O . THR A 1 281 ? -6.161 10.329 9.246 1.00 88.81 281 THR A O 1
ATOM 2181 N N . LEU A 1 282 ? -6.888 10.367 11.378 1.00 91.56 282 LEU A N 1
ATOM 2182 C CA . LEU A 1 282 ? -7.324 8.978 11.443 1.00 91.56 282 LEU A CA 1
ATOM 2183 C C . LEU A 1 282 ? -8.819 8.902 11.143 1.00 91.56 282 LEU A C 1
ATOM 2185 O O . LEU A 1 282 ? -9.625 9.570 11.794 1.00 91.56 282 LEU A O 1
ATOM 2189 N N . TYR A 1 283 ? -9.179 8.032 10.214 1.00 92.69 283 TYR A N 1
ATOM 2190 C CA . TYR A 1 283 ? -10.543 7.621 9.936 1.00 92.69 283 TYR A CA 1
ATOM 2191 C C . TYR A 1 283 ? -10.729 6.175 10.384 1.00 92.69 283 TYR A C 1
ATOM 2193 O O . TYR A 1 283 ? -9.861 5.330 10.148 1.00 92.69 283 TYR A O 1
ATOM 2201 N N . VAL A 1 284 ? -11.874 5.897 11.000 1.00 91.31 284 VAL A N 1
ATOM 2202 C CA . VAL A 1 284 ? -12.301 4.543 11.355 1.00 91.31 284 VAL A CA 1
ATOM 2203 C C . VAL A 1 284 ? -13.620 4.284 10.643 1.00 91.31 284 VAL A C 1
ATOM 2205 O O . VAL A 1 284 ? -14.572 5.041 10.814 1.00 91.31 284 VAL A O 1
ATOM 2208 N N . ASN A 1 285 ? -13.669 3.239 9.818 1.00 90.62 285 ASN A N 1
ATOM 2209 C CA . ASN A 1 285 ? -14.841 2.875 9.014 1.00 90.62 285 ASN A CA 1
ATOM 2210 C C . ASN A 1 285 ? -15.372 4.040 8.156 1.00 90.62 285 ASN A C 1
ATOM 2212 O O . ASN A 1 285 ? -16.576 4.276 8.081 1.00 90.62 285 ASN A O 1
ATOM 2216 N N . GLY A 1 286 ? -14.469 4.805 7.534 1.00 84.31 286 GLY A N 1
ATOM 2217 C CA . GLY A 1 286 ? -14.844 5.929 6.674 1.00 84.31 286 GLY A CA 1
ATOM 2218 C C . GLY A 1 286 ? -15.200 7.233 7.402 1.00 84.31 286 GLY A C 1
ATOM 2219 O O . GLY A 1 286 ? -15.374 8.258 6.745 1.00 84.31 286 GLY A O 1
ATOM 2220 N N . GLU A 1 287 ? -15.289 7.239 8.734 1.00 84.50 287 GLU A N 1
ATOM 2221 C CA . GLU A 1 287 ? -15.623 8.431 9.519 1.00 84.50 287 GLU A CA 1
ATOM 2222 C C . GLU A 1 287 ? -14.367 9.060 10.127 1.00 84.50 287 GLU A C 1
ATOM 2224 O O . GLU A 1 287 ? -13.567 8.382 10.783 1.00 84.50 287 GLU A O 1
ATOM 2229 N N . ALA A 1 288 ? -14.191 10.371 9.913 1.00 74.69 288 ALA A N 1
ATOM 2230 C CA . ALA A 1 288 ? -13.099 11.131 10.511 1.00 74.69 288 ALA A CA 1
ATOM 2231 C C . ALA A 1 288 ? -13.191 11.006 12.032 1.00 74.69 288 ALA A C 1
ATOM 2233 O O . ALA A 1 288 ? -14.150 11.458 12.655 1.00 74.69 288 ALA A O 1
ATOM 2234 N N . SER A 1 289 ? -12.208 10.331 12.613 1.00 65.81 289 SER A N 1
ATOM 2235 C CA . SER A 1 289 ? -12.241 9.927 14.011 1.00 65.81 289 SER A CA 1
ATOM 2236 C C . SER A 1 289 ? -11.328 10.809 14.849 1.00 65.81 289 SER A C 1
ATOM 2238 O O . SER A 1 289 ? -11.742 11.277 15.904 1.00 65.81 289 SER A O 1
ATOM 2240 N N . VAL A 1 290 ? -10.102 11.083 14.398 1.00 63.41 290 VAL A N 1
ATOM 2241 C CA . VAL A 1 290 ? -9.119 11.831 15.194 1.00 63.41 290 VAL A CA 1
ATOM 2242 C C . VAL A 1 290 ? -8.286 12.753 14.313 1.00 63.41 290 VAL A C 1
ATOM 2244 O O . VAL A 1 290 ? -7.741 12.317 13.303 1.00 63.41 290 VAL A O 1
ATOM 2247 N N . HIS A 1 291 ? -8.136 14.009 14.733 1.00 60.50 291 HIS A N 1
ATOM 2248 C CA . HIS A 1 291 ? -7.211 14.964 14.129 1.00 60.50 291 HIS A CA 1
ATOM 2249 C C . HIS A 1 291 ? -6.012 15.164 15.048 1.00 60.50 291 HIS A C 1
ATOM 2251 O O . HIS A 1 291 ? -6.190 15.552 16.201 1.00 60.50 291 HIS A O 1
ATOM 2257 N N . GLU A 1 292 ? -4.800 14.955 14.536 1.00 60.50 292 GLU A N 1
ATOM 2258 C CA . GLU A 1 292 ? -3.605 15.416 15.230 1.00 60.50 292 GLU A CA 1
ATOM 2259 C C . GLU A 1 292 ? -3.191 16.781 14.692 1.00 60.50 292 GLU A C 1
ATOM 2261 O O . GLU A 1 292 ? -2.907 16.949 13.500 1.00 60.50 292 GLU A O 1
ATOM 2266 N N . MET A 1 293 ? -3.166 17.767 15.584 1.00 55.44 293 MET A N 1
ATOM 2267 C CA . MET A 1 293 ? -2.813 19.133 15.242 1.00 55.44 293 MET A CA 1
ATOM 2268 C C . MET A 1 293 ? -1.420 19.466 15.756 1.00 55.44 293 MET A C 1
ATOM 2270 O O . MET A 1 293 ? -1.125 19.300 16.936 1.00 55.44 293 MET A O 1
ATOM 2274 N N . ASN A 1 294 ? -0.575 19.993 14.877 1.00 55.75 294 ASN A N 1
ATOM 2275 C CA . ASN A 1 294 ? 0.693 20.563 15.285 1.00 55.75 294 ASN A CA 1
ATOM 2276 C C . ASN A 1 294 ? 0.503 22.034 15.679 1.00 55.75 294 ASN A C 1
ATOM 2278 O O . ASN A 1 294 ? -0.155 22.801 14.971 1.00 55.75 294 ASN A O 1
ATOM 2282 N N . THR A 1 295 ? 1.078 22.417 16.814 1.00 45.78 295 THR A N 1
ATOM 2283 C CA . THR A 1 295 ? 1.031 23.769 17.389 1.00 45.78 295 THR A CA 1
ATOM 2284 C C . THR A 1 295 ? 2.208 24.661 16.971 1.00 45.78 295 THR A C 1
ATOM 2286 O O . THR A 1 295 ? 2.286 25.800 17.423 1.00 45.78 295 THR A O 1
ATOM 2289 N N . GLY A 1 296 ? 3.114 24.185 16.109 1.00 49.41 296 GLY A N 1
ATOM 2290 C CA . GLY A 1 296 ? 4.303 24.907 15.655 1.00 49.41 296 GLY A CA 1
ATOM 2291 C C . GLY A 1 296 ? 4.406 25.084 14.135 1.00 49.41 296 GLY A C 1
ATOM 2292 O O . GLY A 1 296 ? 3.887 24.292 13.347 1.00 49.41 296 GLY A O 1
ATOM 2293 N N . ASN A 1 297 ? 5.139 26.125 13.723 1.00 46.69 297 ASN A N 1
ATOM 2294 C CA . ASN A 1 297 ? 5.602 26.313 12.345 1.00 46.69 297 ASN A CA 1
ATOM 2295 C C . ASN A 1 297 ? 6.609 25.203 11.997 1.00 46.69 297 ASN A C 1
ATOM 2297 O O . ASN A 1 297 ? 7.803 25.331 12.262 1.00 46.69 297 ASN A O 1
ATOM 2301 N N . MET A 1 298 ? 6.132 24.090 11.440 1.00 53.25 298 MET A N 1
ATOM 2302 C CA . MET A 1 298 ? 6.994 22.971 11.063 1.00 53.25 298 MET A CA 1
ATOM 2303 C C . MET A 1 298 ? 7.749 23.264 9.763 1.00 53.25 298 MET A C 1
ATOM 2305 O O . MET A 1 298 ? 7.188 23.162 8.676 1.00 53.25 298 MET A O 1
ATOM 2309 N N . LEU A 1 299 ? 9.045 23.555 9.881 1.00 57.16 299 LEU A N 1
ATOM 2310 C CA . LEU A 1 299 ? 10.030 23.484 8.790 1.00 57.16 299 LEU A CA 1
ATOM 2311 C C . LEU A 1 299 ? 10.635 22.069 8.666 1.00 57.16 299 LEU A C 1
ATOM 2313 O O . LEU A 1 299 ? 11.758 21.905 8.203 1.00 57.16 299 LEU A O 1
ATOM 2317 N N . TYR A 1 300 ? 9.924 21.033 9.120 1.00 68.75 300 TYR A N 1
ATOM 2318 C CA . TYR A 1 300 ? 10.444 19.668 9.138 1.00 68.75 300 TYR A CA 1
ATOM 2319 C C . TYR A 1 300 ? 10.243 18.969 7.802 1.00 68.75 300 TYR A C 1
ATOM 2321 O O . TYR A 1 300 ? 9.177 19.057 7.189 1.00 68.75 300 TYR A O 1
ATOM 2329 N N . VAL A 1 301 ? 11.261 18.220 7.385 1.00 77.69 301 VAL A N 1
ATOM 2330 C CA . VAL A 1 301 ? 11.161 17.284 6.266 1.00 77.69 301 VAL A CA 1
ATOM 2331 C C . VAL A 1 301 ? 10.973 15.885 6.850 1.00 77.69 301 VAL A C 1
ATOM 2333 O O . VAL A 1 301 ? 11.917 15.362 7.446 1.00 77.69 301 VAL A O 1
ATOM 2336 N N . PRO A 1 302 ? 9.783 15.268 6.712 1.00 84.44 302 PRO A N 1
ATOM 2337 C CA . PRO A 1 302 ? 9.596 13.887 7.127 1.00 84.44 302 PRO A CA 1
ATOM 2338 C C . PRO A 1 302 ? 10.489 12.964 6.303 1.00 84.44 302 PRO A C 1
ATOM 2340 O O . PRO A 1 302 ? 10.561 13.081 5.077 1.00 84.44 302 PRO A O 1
ATOM 2343 N N . ASP A 1 303 ? 11.139 12.031 6.979 1.00 88.44 303 ASP A N 1
ATOM 2344 C CA . ASP A 1 303 ? 11.761 10.858 6.388 1.00 88.44 303 ASP A CA 1
ATOM 2345 C C . ASP A 1 303 ? 11.175 9.627 7.077 1.00 88.44 303 ASP A C 1
ATOM 2347 O O . ASP A 1 303 ? 11.613 9.221 8.154 1.00 88.44 303 ASP A O 1
ATOM 2351 N N . ILE A 1 304 ? 10.105 9.090 6.492 1.00 91.69 304 ILE A N 1
ATOM 2352 C CA . ILE A 1 304 ? 9.389 7.932 7.024 1.00 91.69 304 ILE A CA 1
ATOM 2353 C C . ILE A 1 304 ? 10.306 6.721 6.893 1.00 91.69 304 ILE A C 1
ATOM 2355 O O . ILE A 1 304 ? 10.801 6.424 5.808 1.00 91.69 304 ILE A O 1
ATOM 2359 N N . GLU A 1 305 ? 10.542 6.020 7.996 1.00 93.31 305 GLU A N 1
ATOM 2360 C CA . GLU A 1 305 ? 11.340 4.796 8.006 1.00 93.31 305 GLU A CA 1
ATOM 2361 C C . GLU A 1 305 ? 10.519 3.623 7.491 1.00 93.31 305 GLU A C 1
ATOM 2363 O O . GLU A 1 305 ? 10.904 2.968 6.522 1.00 93.31 305 GLU A O 1
ATOM 2368 N N . HIS A 1 306 ? 9.371 3.381 8.121 1.00 95.00 306 HIS A N 1
ATOM 2369 C CA . HIS A 1 306 ? 8.452 2.312 7.761 1.00 95.00 306 HIS A CA 1
ATOM 2370 C C . HIS A 1 306 ? 7.058 2.554 8.350 1.00 95.00 306 HIS A C 1
ATOM 2372 O O . HIS A 1 306 ? 6.885 3.281 9.334 1.00 95.00 306 HIS A O 1
ATOM 2378 N N . PHE A 1 307 ? 6.081 1.865 7.770 1.00 96.88 307 PHE A N 1
ATOM 2379 C CA . PHE A 1 307 ? 4.755 1.679 8.348 1.00 96.88 307 PHE A CA 1
ATOM 2380 C C . PHE A 1 307 ? 4.710 0.380 9.150 1.00 96.88 307 PHE A C 1
ATOM 2382 O O . PHE A 1 3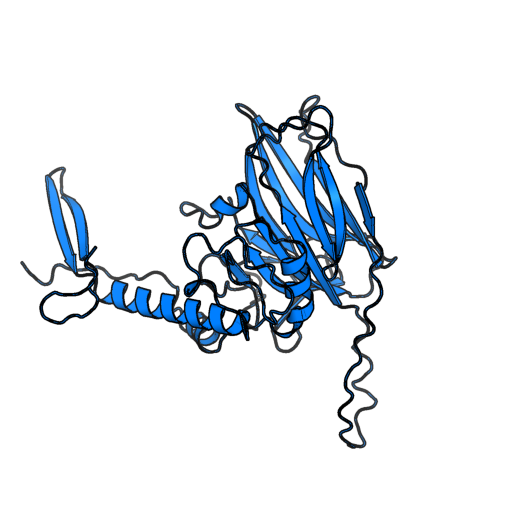07 ? 5.295 -0.617 8.732 1.00 96.88 307 PHE A O 1
ATOM 2389 N N . TYR A 1 308 ? 4.001 0.380 10.273 1.00 96.62 308 TYR A N 1
ATOM 2390 C CA . TYR A 1 308 ? 3.759 -0.791 11.111 1.00 96.62 308 TYR A CA 1
ATOM 2391 C C . TYR A 1 308 ? 2.260 -1.057 11.219 1.00 96.62 308 TYR A C 1
ATOM 2393 O O . TYR A 1 308 ? 1.494 -0.128 11.473 1.00 96.62 308 TYR A O 1
ATOM 2401 N N . ILE A 1 309 ? 1.841 -2.316 11.083 1.00 96.00 309 ILE A N 1
ATOM 2402 C CA . ILE A 1 309 ? 0.463 -2.749 11.356 1.00 96.00 309 ILE A CA 1
ATOM 2403 C C . ILE A 1 309 ? 0.499 -4.131 12.002 1.00 96.00 309 ILE A C 1
ATOM 2405 O O . ILE A 1 309 ? 1.107 -5.059 11.471 1.00 96.00 309 ILE A O 1
ATOM 2409 N N . GLY A 1 310 ? -0.148 -4.295 13.149 1.00 93.50 310 GLY A N 1
ATOM 2410 C CA . GLY A 1 310 ? -0.071 -5.544 13.901 1.00 93.50 310 GLY A CA 1
ATOM 2411 C C . GLY A 1 310 ? -0.427 -5.353 15.361 1.00 93.50 310 GLY A C 1
ATOM 2412 O O . GLY A 1 310 ? -1.293 -4.550 15.680 1.00 93.50 310 GLY A O 1
ATOM 2413 N N . GLY A 1 311 ? 0.245 -6.089 16.238 1.00 89.31 311 GLY A N 1
ATOM 2414 C CA . GLY A 1 311 ? 0.065 -6.035 17.682 1.00 89.31 311 GLY A CA 1
ATOM 2415 C C . GLY A 1 311 ? -0.677 -7.247 18.235 1.00 89.31 311 GLY A C 1
ATOM 2416 O O . GLY A 1 311 ? -1.350 -7.990 17.521 1.00 89.31 311 GLY A O 1
ATOM 2417 N N . ALA A 1 312 ? -0.551 -7.459 19.543 1.00 87.06 312 ALA A N 1
ATOM 2418 C CA . ALA A 1 312 ? -1.158 -8.601 20.214 1.00 87.06 312 ALA A CA 1
ATOM 2419 C C . ALA A 1 312 ? -2.691 -8.583 20.081 1.00 87.06 312 ALA A C 1
ATOM 2421 O O . ALA A 1 312 ? -3.356 -7.609 20.435 1.00 87.06 312 ALA A O 1
ATOM 2422 N N . GLY A 1 313 ? -3.251 -9.683 19.581 1.00 86.88 313 GLY A N 1
ATOM 2423 C CA . GLY A 1 313 ? -4.682 -9.836 19.341 1.00 86.88 313 GLY A CA 1
ATOM 2424 C C . GLY A 1 313 ? -5.187 -9.151 18.067 1.00 86.88 313 GLY A C 1
ATOM 2425 O O . GLY A 1 313 ? -6.397 -8.979 17.921 1.00 86.88 313 GLY A O 1
ATOM 2426 N N . VAL A 1 314 ? -4.306 -8.758 17.146 1.00 90.12 314 VAL A N 1
ATOM 2427 C CA . VAL A 1 314 ? -4.685 -8.079 15.901 1.00 90.12 314 VAL A CA 1
ATOM 2428 C C . VAL A 1 314 ? -4.575 -9.039 14.729 1.00 90.12 314 VAL A C 1
ATOM 2430 O O . VAL A 1 314 ? -3.576 -9.734 14.559 1.00 90.12 314 VAL A O 1
ATOM 2433 N N . THR A 1 315 ? -5.612 -9.079 13.898 1.00 91.94 315 THR A N 1
ATOM 2434 C CA . THR A 1 315 ? -5.538 -9.707 12.577 1.00 91.94 315 THR A CA 1
ATOM 2435 C C . THR A 1 315 ? -5.532 -8.622 11.515 1.00 91.94 315 THR A C 1
ATOM 2437 O O . THR A 1 315 ? -6.432 -7.792 11.502 1.00 91.94 315 THR A O 1
ATOM 2440 N N . VAL A 1 316 ? -4.552 -8.626 10.623 1.00 93.81 316 VAL A N 1
ATOM 2441 C CA . VAL A 1 316 ? -4.420 -7.660 9.531 1.00 93.81 316 VAL A CA 1
ATOM 2442 C C . VAL A 1 316 ? -4.840 -8.325 8.227 1.00 93.81 316 VAL A C 1
ATOM 2444 O O . VAL A 1 316 ? -4.363 -9.407 7.887 1.00 93.81 316 VAL A O 1
ATOM 2447 N N . LYS A 1 317 ? -5.728 -7.664 7.492 1.00 93.00 317 LYS A N 1
ATOM 2448 C CA . LYS A 1 317 ? -6.149 -8.003 6.133 1.00 93.00 317 LYS A CA 1
ATOM 2449 C C . LYS A 1 317 ? -6.015 -6.739 5.279 1.00 93.00 317 LYS A C 1
ATOM 2451 O O . LYS A 1 317 ? -6.323 -5.663 5.768 1.00 93.00 317 LYS A O 1
ATOM 2456 N N . ASN A 1 318 ? -5.600 -6.864 4.020 1.00 94.56 318 ASN A N 1
ATOM 2457 C CA . ASN A 1 318 ? -5.631 -5.790 3.015 1.00 94.56 318 ASN A CA 1
ATOM 2458 C C . ASN A 1 318 ? -5.010 -4.448 3.462 1.00 94.56 318 ASN A C 1
ATOM 2460 O O . ASN A 1 318 ? -5.678 -3.644 4.108 1.00 94.56 318 ASN A O 1
ATOM 2464 N N . VAL A 1 319 ? -3.776 -4.156 3.048 1.00 97.44 319 VAL A N 1
ATOM 2465 C CA . VAL A 1 319 ? -3.101 -2.871 3.305 1.00 97.44 319 VAL A CA 1
ATOM 2466 C C . VAL A 1 319 ? -2.889 -2.113 1.996 1.00 97.44 319 VAL A C 1
ATOM 2468 O O . VAL A 1 319 ? -2.405 -2.684 1.021 1.00 97.44 319 VAL A O 1
ATOM 2471 N N . LEU A 1 320 ? -3.243 -0.829 1.964 1.00 98.00 320 LEU A N 1
ATOM 2472 C CA . LEU A 1 320 ? -3.153 0.041 0.792 1.00 98.00 320 LEU A CA 1
ATOM 2473 C C . LEU A 1 320 ? -2.323 1.273 1.129 1.00 98.00 320 LEU A C 1
ATOM 2475 O O . LEU A 1 320 ? -2.537 1.890 2.172 1.00 98.00 320 LEU A O 1
ATOM 2479 N N . LEU A 1 321 ? -1.425 1.655 0.225 1.00 97.75 321 LEU A N 1
ATOM 2480 C CA . LEU A 1 321 ? -0.592 2.846 0.361 1.00 97.75 321 LEU A CA 1
ATOM 2481 C C . LEU A 1 321 ? -0.799 3.772 -0.836 1.00 97.75 321 LEU A C 1
ATOM 2483 O O . LEU A 1 321 ? -0.603 3.363 -1.978 1.00 97.75 321 LEU A O 1
ATOM 2487 N N . TYR A 1 322 ? -1.150 5.027 -0.572 1.00 96.44 322 TYR A N 1
ATOM 2488 C CA . TYR A 1 322 ? -1.350 6.066 -1.577 1.00 96.44 322 TYR A CA 1
ATOM 2489 C C . TYR A 1 322 ? -0.309 7.170 -1.437 1.00 96.44 322 TYR A C 1
ATOM 2491 O O . TYR A 1 322 ? -0.013 7.609 -0.331 1.00 96.44 322 TYR A O 1
ATOM 2499 N N . ASN A 1 323 ? 0.168 7.710 -2.556 1.00 93.88 323 ASN A N 1
ATOM 2500 C CA . ASN A 1 323 ? 1.104 8.842 -2.598 1.00 93.88 323 ASN A CA 1
ATOM 2501 C C . ASN A 1 323 ? 0.422 10.222 -2.552 1.00 93.88 323 ASN A C 1
ATOM 2503 O O . ASN A 1 323 ? 0.932 11.197 -3.107 1.00 93.88 323 ASN A O 1
ATOM 2507 N N . ARG A 1 324 ? -0.777 10.278 -1.971 1.00 92.44 324 ARG A N 1
ATOM 2508 C CA . ARG A 1 324 ? -1.595 11.484 -1.863 1.00 92.44 324 ARG A CA 1
ATOM 2509 C C . ARG A 1 324 ? -2.544 11.403 -0.678 1.00 92.44 324 ARG A C 1
ATOM 2511 O O . ARG A 1 324 ? -2.812 10.326 -0.146 1.00 92.44 324 ARG A O 1
ATOM 2518 N N . GLN A 1 325 ? -3.116 12.549 -0.344 1.00 91.44 325 GLN A N 1
ATOM 2519 C CA . GLN A 1 325 ? -4.241 12.652 0.576 1.00 91.44 325 GLN A CA 1
ATOM 2520 C C . GLN A 1 325 ? -5.508 12.145 -0.123 1.00 91.44 325 GLN A C 1
ATOM 2522 O O . GLN A 1 325 ? -5.879 12.667 -1.180 1.00 91.44 325 GLN A O 1
ATOM 2527 N N . LEU A 1 326 ? -6.159 11.129 0.441 1.00 91.75 326 LEU A N 1
ATOM 2528 C CA . LEU A 1 326 ? -7.525 10.783 0.057 1.00 91.75 326 LEU A CA 1
ATOM 2529 C C . LEU A 1 326 ? -8.499 11.782 0.691 1.00 91.75 326 LEU A C 1
ATOM 2531 O O . LEU A 1 326 ? -8.377 12.117 1.871 1.00 91.75 326 LEU A O 1
ATOM 2535 N N . GLY A 1 327 ? -9.468 12.257 -0.091 1.00 88.69 327 GLY A N 1
ATOM 2536 C CA . GLY A 1 327 ? -10.566 13.065 0.437 1.00 88.69 327 GLY A CA 1
ATOM 2537 C C . GLY A 1 327 ? -11.539 12.224 1.268 1.00 88.69 327 GLY A C 1
ATOM 2538 O O . GLY A 1 327 ? -11.624 11.012 1.097 1.00 88.69 327 GLY A O 1
ATOM 2539 N N . GLU A 1 328 ? -12.340 12.858 2.125 1.00 88.00 328 GLU A N 1
ATOM 2540 C CA . GLU A 1 328 ? -13.322 12.167 2.983 1.00 88.00 328 GLU A CA 1
ATOM 2541 C C . GLU A 1 328 ? -14.275 11.252 2.188 1.00 88.00 328 GLU A C 1
ATOM 2543 O O . GLU A 1 328 ? -14.557 10.131 2.604 1.00 88.00 328 GLU A O 1
ATOM 2548 N N . ALA A 1 329 ? -14.723 11.692 1.005 1.00 87.25 329 ALA A N 1
ATOM 2549 C CA . ALA A 1 329 ? -15.553 10.880 0.114 1.00 87.25 329 ALA A CA 1
ATOM 2550 C C . ALA A 1 329 ? -14.827 9.617 -0.386 1.00 87.25 329 ALA A C 1
ATOM 2552 O O . ALA A 1 329 ? -15.432 8.551 -0.440 1.00 87.25 329 ALA A O 1
ATOM 2553 N N . GLU A 1 330 ? -13.533 9.716 -0.698 1.00 91.12 330 GLU A N 1
ATOM 2554 C CA . GLU A 1 330 ? -12.717 8.576 -1.131 1.00 91.12 330 GLU A CA 1
ATOM 2555 C C . GLU A 1 330 ? -12.422 7.620 0.030 1.00 91.12 330 GLU A C 1
ATOM 2557 O O . GLU A 1 330 ? -12.401 6.407 -0.165 1.00 91.12 330 GLU A O 1
ATOM 2562 N N . VAL A 1 331 ? -12.234 8.143 1.247 1.00 92.75 331 VAL A N 1
ATOM 2563 C CA . VAL A 1 331 ? -12.045 7.326 2.456 1.00 92.75 331 VAL A CA 1
ATOM 2564 C C . VAL A 1 331 ? -13.322 6.548 2.796 1.00 92.75 331 VAL A C 1
ATOM 2566 O O . VAL A 1 331 ? -13.253 5.346 3.065 1.00 92.75 331 VAL A O 1
ATOM 2569 N N . ARG A 1 332 ? -14.498 7.186 2.693 1.00 90.31 332 ARG A N 1
ATOM 2570 C CA . ARG A 1 332 ? -15.801 6.500 2.787 1.00 90.31 332 ARG A CA 1
ATOM 2571 C C . ARG A 1 332 ? -15.973 5.457 1.691 1.00 90.31 332 ARG A C 1
ATOM 2573 O O . ARG A 1 332 ? -16.285 4.312 1.989 1.00 90.31 332 ARG A O 1
ATOM 2580 N N . GLN A 1 333 ? -15.687 5.821 0.443 1.00 89.88 333 GLN A N 1
ATOM 2581 C CA . GLN A 1 333 ? -15.746 4.905 -0.693 1.00 89.88 333 GLN A CA 1
ATOM 2582 C C . GLN A 1 333 ? -14.841 3.681 -0.485 1.00 89.88 333 GLN A C 1
ATOM 2584 O O . GLN A 1 333 ? -15.256 2.558 -0.768 1.00 89.88 333 GLN A O 1
ATOM 2589 N N . LEU A 1 334 ? -13.624 3.864 0.033 1.00 92.12 334 LEU A N 1
ATOM 2590 C CA . LEU A 1 334 ? -12.734 2.760 0.390 1.00 92.12 334 LEU A CA 1
ATOM 2591 C C . LEU A 1 334 ? -13.349 1.875 1.485 1.00 92.12 334 LEU A C 1
ATOM 2593 O O . LEU A 1 334 ? -13.204 0.656 1.429 1.00 92.12 334 LEU A O 1
ATOM 2597 N N . SER A 1 335 ? -14.036 2.474 2.464 1.00 90.81 335 SER A N 1
ATOM 2598 C CA . SER A 1 335 ? -14.668 1.748 3.577 1.00 90.81 335 SER A CA 1
ATOM 2599 C C . SER A 1 335 ? -15.837 0.900 3.092 1.00 90.81 335 SER A C 1
ATOM 2601 O O . SER A 1 335 ? -15.937 -0.273 3.443 1.00 90.81 335 SER A O 1
ATOM 2603 N N . ASP A 1 336 ? -16.655 1.451 2.199 1.00 90.44 336 ASP A N 1
ATOM 2604 C CA . ASP A 1 336 ? -17.790 0.759 1.584 1.00 90.44 336 ASP A CA 1
ATOM 2605 C C . ASP A 1 336 ? -17.365 -0.406 0.668 1.00 90.44 336 ASP A C 1
ATOM 2607 O O . ASP A 1 336 ? -18.189 -1.241 0.299 1.00 90.44 336 ASP A O 1
ATOM 2611 N N . ASN A 1 337 ? -16.089 -0.466 0.270 1.00 90.81 337 ASN A N 1
ATOM 2612 C CA . ASN A 1 337 ? -15.551 -1.456 -0.669 1.00 90.81 337 ASN A CA 1
ATOM 2613 C C . ASN A 1 337 ? -14.485 -2.373 -0.051 1.00 90.81 337 ASN A C 1
ATOM 2615 O O . ASN A 1 337 ? -13.741 -3.024 -0.785 1.00 90.81 337 ASN A O 1
ATOM 2619 N N . ILE A 1 338 ? -14.415 -2.458 1.280 1.00 88.25 338 ILE A N 1
ATOM 2620 C CA . ILE A 1 338 ? -13.385 -3.228 1.991 1.00 88.25 338 ILE A CA 1
ATOM 2621 C C . ILE A 1 338 ? -13.337 -4.711 1.579 1.00 88.25 338 ILE A C 1
ATOM 2623 O O . ILE A 1 338 ? -12.258 -5.270 1.376 1.00 88.25 338 ILE A O 1
ATOM 2627 N N . ASP A 1 339 ? -14.504 -5.321 1.355 1.00 87.25 339 ASP A N 1
ATOM 2628 C CA . ASP A 1 339 ? -14.639 -6.728 0.958 1.00 87.25 339 ASP A CA 1
ATOM 2629 C C . ASP A 1 339 ? -14.290 -6.975 -0.519 1.00 87.25 339 ASP A C 1
ATOM 2631 O O . ASP A 1 339 ? -14.071 -8.114 -0.932 1.00 87.25 339 ASP A O 1
ATOM 2635 N N . ASN A 1 340 ? -14.199 -5.912 -1.323 1.00 90.00 340 ASN A N 1
ATOM 2636 C CA . ASN A 1 340 ? -13.862 -5.992 -2.744 1.00 90.00 340 ASN A CA 1
ATOM 2637 C C . ASN A 1 340 ? -12.347 -5.935 -2.995 1.00 90.00 340 ASN A C 1
ATOM 2639 O O . ASN A 1 340 ? -11.906 -6.144 -4.128 1.00 90.00 340 ASN A O 1
ATOM 2643 N N . ILE A 1 341 ? -11.539 -5.658 -1.965 1.00 93.38 341 ILE A N 1
ATOM 2644 C CA . ILE A 1 341 ? -10.083 -5.583 -2.088 1.00 93.38 341 ILE A CA 1
ATOM 2645 C C . ILE A 1 341 ? -9.509 -6.997 -2.191 1.00 93.38 341 ILE A C 1
ATOM 2647 O O . ILE A 1 341 ? -9.515 -7.766 -1.228 1.00 93.38 341 ILE A O 1
ATOM 2651 N N . LYS A 1 342 ? -8.984 -7.313 -3.375 1.00 93.44 342 LYS A N 1
ATOM 2652 C CA . LYS A 1 342 ? -8.315 -8.575 -3.695 1.00 93.44 342 LYS A CA 1
ATOM 2653 C C . LYS A 1 342 ? -7.334 -8.400 -4.851 1.00 93.44 342 LYS A C 1
ATOM 2655 O O . LYS A 1 342 ? -7.343 -7.384 -5.554 1.00 93.44 342 LYS A O 1
ATOM 2660 N N . LEU A 1 343 ? -6.506 -9.414 -5.069 1.00 95.38 343 LEU A N 1
ATOM 2661 C CA . LEU A 1 343 ? -5.613 -9.462 -6.220 1.00 95.38 343 LEU A CA 1
ATOM 2662 C C . LEU A 1 343 ? -6.344 -9.982 -7.456 1.00 95.38 343 LEU A C 1
ATOM 2664 O O . LEU A 1 343 ? -7.217 -10.842 -7.374 1.00 95.38 343 LEU A O 1
ATOM 2668 N N . SER A 1 344 ? -5.974 -9.451 -8.616 1.00 95.56 344 SER A N 1
ATOM 2669 C CA . SER A 1 344 ? -6.350 -10.038 -9.897 1.00 95.56 344 SER A CA 1
ATOM 2670 C C . SER A 1 344 ? -5.566 -11.326 -10.129 1.00 95.56 344 SER A C 1
ATOM 2672 O O . SER A 1 344 ? -4.384 -11.396 -9.792 1.00 95.56 344 SER A O 1
ATOM 2674 N N . ASP A 1 345 ? -6.176 -12.306 -10.798 1.00 94.56 345 ASP A N 1
ATOM 2675 C CA . ASP A 1 345 ? -5.527 -13.592 -11.101 1.00 94.56 345 ASP A CA 1
ATOM 2676 C C . ASP A 1 345 ? -4.187 -13.411 -11.826 1.00 94.56 345 ASP A C 1
ATOM 2678 O O . ASP A 1 345 ? -3.245 -14.176 -11.632 1.00 94.56 345 ASP A O 1
ATOM 2682 N N . THR A 1 346 ? -4.076 -12.364 -12.654 1.00 94.00 346 THR A N 1
ATOM 2683 C CA . THR A 1 346 ? -2.832 -12.065 -13.375 1.00 94.00 346 THR A CA 1
ATOM 2684 C C . THR A 1 346 ? -1.735 -11.590 -12.430 1.00 94.00 346 THR A C 1
ATOM 2686 O O . THR A 1 346 ? -0.600 -12.036 -12.569 1.00 94.00 346 THR A O 1
ATOM 2689 N N . VAL A 1 347 ? -2.055 -10.707 -11.479 1.00 95.00 347 VAL A N 1
ATOM 2690 C CA . VAL A 1 347 ? -1.089 -10.274 -10.463 1.00 95.00 347 VAL A CA 1
ATOM 2691 C C . VAL A 1 347 ? -0.713 -11.435 -9.556 1.00 95.00 347 VAL A C 1
ATOM 2693 O O . VAL A 1 347 ? 0.475 -11.677 -9.382 1.00 95.00 347 VAL A O 1
ATOM 2696 N N . ALA A 1 348 ? -1.691 -12.194 -9.057 1.00 92.88 348 ALA A N 1
ATOM 2697 C CA . ALA A 1 348 ? -1.434 -13.347 -8.198 1.00 92.88 348 ALA A CA 1
ATOM 2698 C C . ALA A 1 348 ? -0.506 -14.371 -8.881 1.00 92.88 348 ALA A C 1
ATOM 2700 O O . ALA A 1 348 ? 0.529 -14.764 -8.343 1.00 92.88 348 ALA A O 1
ATOM 2701 N N . THR A 1 349 ? -0.800 -14.716 -10.139 1.00 92.50 349 THR A N 1
ATOM 2702 C CA . THR A 1 349 ? 0.051 -15.610 -10.941 1.00 92.50 349 THR A CA 1
ATOM 2703 C C . THR A 1 349 ? 1.437 -15.012 -11.181 1.00 92.50 349 THR A C 1
ATOM 2705 O O . THR A 1 349 ? 2.443 -15.705 -11.040 1.00 92.50 349 THR A O 1
ATOM 2708 N N . GLY A 1 350 ? 1.512 -13.725 -11.530 1.00 91.75 350 GLY A N 1
ATOM 2709 C CA . GLY A 1 350 ? 2.784 -13.073 -11.834 1.00 91.75 350 GLY A CA 1
ATOM 2710 C C . GLY A 1 350 ? 3.674 -12.878 -10.608 1.00 91.75 350 GLY A C 1
ATOM 2711 O O . GLY A 1 350 ? 4.896 -12.939 -10.724 1.00 91.75 350 GLY A O 1
ATOM 2712 N N . LEU A 1 351 ? 3.088 -12.732 -9.420 1.00 90.44 351 LEU A N 1
ATOM 2713 C CA . LEU A 1 351 ? 3.826 -12.830 -8.172 1.00 90.44 351 LEU A CA 1
ATOM 2714 C C . LEU A 1 351 ? 4.484 -14.213 -8.095 1.00 90.44 351 LEU A C 1
ATOM 2716 O O . LEU A 1 351 ? 5.709 -14.297 -7.954 1.00 90.44 351 LEU A O 1
ATOM 2720 N N . VAL A 1 352 ? 3.719 -15.305 -8.191 1.00 88.62 352 VAL A N 1
ATOM 2721 C CA . VAL A 1 352 ? 4.249 -16.684 -8.089 1.00 88.62 352 VAL A CA 1
ATOM 2722 C C . VAL A 1 352 ? 5.342 -16.956 -9.125 1.00 88.62 352 VAL A C 1
ATOM 2724 O O . VAL A 1 352 ? 6.360 -17.554 -8.791 1.00 88.62 352 VAL A O 1
ATOM 2727 N N . SER A 1 353 ? 5.179 -16.462 -10.352 1.00 89.25 353 SER A N 1
ATOM 2728 C CA . SER A 1 353 ? 6.139 -16.678 -11.439 1.00 89.25 353 SER A CA 1
ATOM 2729 C C . SER A 1 353 ? 7.348 -15.732 -11.429 1.00 89.25 353 SER A C 1
ATOM 2731 O O . SER A 1 353 ? 8.161 -15.798 -12.348 1.00 89.25 353 SER A O 1
ATOM 2733 N N . GLY A 1 354 ? 7.456 -14.805 -10.470 1.00 87.19 354 GLY A N 1
ATOM 2734 C CA . GLY A 1 354 ? 8.552 -13.828 -10.427 1.00 87.19 354 GLY A CA 1
ATOM 2735 C C . GLY A 1 354 ? 8.514 -12.791 -11.558 1.00 87.19 354 GLY A C 1
ATOM 2736 O O . GLY A 1 354 ? 9.554 -12.289 -11.980 1.00 87.19 354 GLY A O 1
ATOM 2737 N N . ALA A 1 355 ? 7.326 -12.439 -12.061 1.00 89.06 355 ALA A N 1
ATOM 2738 C CA . ALA A 1 355 ? 7.157 -11.484 -13.162 1.00 89.06 355 ALA A CA 1
ATOM 2739 C C . ALA A 1 355 ? 7.763 -10.096 -12.868 1.00 89.06 355 ALA A C 1
ATOM 2741 O O . ALA A 1 355 ? 8.159 -9.392 -13.796 1.00 89.06 355 ALA A O 1
ATOM 2742 N N . PHE A 1 356 ? 7.872 -9.727 -11.589 1.00 88.19 356 PHE A N 1
ATOM 2743 C CA . PHE A 1 356 ? 8.449 -8.461 -11.126 1.00 88.19 356 PHE A CA 1
ATOM 2744 C C . PHE A 1 356 ? 9.939 -8.536 -10.773 1.00 88.19 356 PHE A C 1
ATOM 2746 O O . PHE A 1 356 ? 10.553 -7.504 -10.528 1.00 88.19 356 PHE A O 1
ATOM 2753 N N . SER A 1 357 ? 10.544 -9.727 -10.748 1.00 86.12 357 SER A N 1
ATOM 2754 C CA . SER A 1 357 ? 11.969 -9.869 -10.425 1.00 86.12 357 SER A CA 1
ATOM 2755 C C . SER A 1 357 ? 12.831 -9.088 -11.424 1.00 86.12 357 SER A C 1
ATOM 2757 O O . SER A 1 357 ? 12.417 -8.955 -12.570 1.00 86.12 357 SER A O 1
ATOM 2759 N N . PRO A 1 358 ? 14.026 -8.593 -11.078 1.00 81.75 358 PRO A N 1
ATOM 2760 C CA . PRO A 1 358 ? 14.907 -7.942 -12.048 1.00 81.75 358 PRO A CA 1
ATOM 2761 C C . PRO A 1 358 ? 15.210 -8.838 -13.259 1.00 81.75 358 PRO A C 1
ATOM 2763 O O . PRO A 1 358 ? 15.230 -10.066 -13.158 1.00 81.75 358 PRO A O 1
ATOM 2766 N N . ILE A 1 359 ? 15.411 -8.237 -14.434 1.00 80.88 359 ILE A N 1
ATOM 2767 C CA . ILE A 1 359 ? 15.972 -8.966 -15.578 1.00 80.88 359 ILE A CA 1
ATOM 2768 C C . ILE A 1 359 ? 17.473 -9.069 -15.340 1.00 80.88 359 ILE A C 1
ATOM 2770 O O . ILE A 1 359 ? 18.152 -8.049 -15.321 1.00 80.88 359 ILE A O 1
ATOM 2774 N N . ASN A 1 360 ? 17.987 -10.286 -15.189 1.00 72.19 360 ASN A N 1
ATOM 2775 C CA . ASN A 1 360 ? 19.424 -10.526 -15.181 1.00 72.19 360 ASN A CA 1
ATOM 2776 C C . ASN A 1 360 ? 19.833 -11.085 -16.547 1.00 72.19 360 ASN A C 1
ATOM 2778 O O . ASN A 1 360 ? 19.908 -12.297 -16.733 1.00 72.19 360 ASN A O 1
ATOM 2782 N N . ILE A 1 361 ? 19.975 -10.196 -17.530 1.00 69.31 361 ILE A N 1
ATOM 2783 C CA . ILE A 1 361 ? 20.439 -10.548 -18.874 1.00 69.31 361 ILE A CA 1
ATOM 2784 C C . ILE A 1 361 ? 21.654 -9.691 -19.179 1.00 69.31 361 ILE A C 1
ATOM 2786 O O . ILE A 1 361 ? 21.575 -8.464 -19.175 1.00 69.31 361 ILE A O 1
ATOM 2790 N N . THR A 1 362 ? 22.762 -10.353 -19.485 1.00 63.75 362 THR A N 1
ATOM 2791 C CA . THR A 1 362 ? 23.881 -9.732 -20.180 1.00 63.75 362 THR A CA 1
ATOM 2792 C C . THR A 1 362 ? 23.514 -9.649 -21.651 1.00 63.75 362 THR A C 1
ATOM 2794 O O . THR A 1 362 ? 23.396 -10.678 -22.318 1.00 63.75 362 THR A O 1
ATOM 2797 N N . TYR A 1 363 ? 23.311 -8.435 -22.155 1.00 62.31 363 TYR A N 1
ATOM 2798 C CA . TYR A 1 363 ? 23.331 -8.216 -23.593 1.00 62.31 363 TYR A CA 1
ATOM 2799 C C . TYR A 1 363 ? 24.780 -8.376 -24.027 1.00 62.31 363 TYR A C 1
ATOM 2801 O O . TYR A 1 363 ? 25.590 -7.473 -23.853 1.00 62.31 363 TYR A O 1
ATOM 2809 N N . THR A 1 364 ? 25.133 -9.577 -24.473 1.00 54.53 364 THR A N 1
ATOM 2810 C CA . THR A 1 364 ? 26.355 -9.752 -25.246 1.00 54.53 364 THR A CA 1
ATOM 2811 C C . THR A 1 364 ? 26.118 -9.097 -26.591 1.00 54.53 364 THR A C 1
ATOM 2813 O O . THR A 1 364 ? 25.025 -9.242 -27.147 1.00 54.53 364 THR A O 1
ATOM 2816 N N . ASP A 1 365 ? 27.124 -8.397 -27.098 1.00 47.44 365 ASP A N 1
ATOM 2817 C CA . ASP A 1 365 ? 27.148 -7.888 -28.463 1.00 47.44 365 ASP A CA 1
ATOM 2818 C C . ASP A 1 365 ? 27.108 -9.077 -29.438 1.00 47.44 365 ASP A C 1
ATOM 2820 O O . ASP A 1 365 ? 28.111 -9.498 -30.009 1.00 47.44 365 ASP A O 1
ATOM 2824 N N . GLU A 1 366 ? 25.936 -9.676 -29.636 1.00 42.38 366 GLU A N 1
ATOM 2825 C CA . GLU A 1 366 ? 25.644 -10.359 -30.884 1.00 42.38 366 GLU A CA 1
ATOM 2826 C C . GLU A 1 366 ? 25.439 -9.244 -31.897 1.00 42.38 366 GLU A C 1
ATOM 2828 O O . GLU A 1 366 ? 24.314 -8.803 -32.068 1.00 42.38 366 GLU A O 1
ATOM 2833 N N . TRP A 1 367 ? 26.552 -8.699 -32.390 1.00 37.12 367 TRP A N 1
ATOM 2834 C CA . TRP A 1 367 ? 26.822 -8.004 -33.655 1.00 37.12 367 TRP A CA 1
ATOM 2835 C C . TRP A 1 367 ? 28.033 -7.085 -33.426 1.00 37.12 367 TRP A C 1
ATOM 2837 O O . TRP A 1 367 ? 27.933 -6.062 -32.754 1.00 37.12 367 TRP A O 1
ATOM 2847 N N . LEU A 1 368 ? 29.170 -7.516 -33.986 1.00 35.00 368 LEU A N 1
ATOM 2848 C CA . LEU A 1 368 ? 30.315 -6.682 -34.373 1.00 35.00 368 LEU A CA 1
ATOM 2849 C C . LEU A 1 368 ? 29.887 -5.386 -35.073 1.00 35.00 368 LEU A C 1
ATOM 2851 O O . LEU A 1 368 ? 28.934 -5.457 -35.888 1.00 35.00 368 LEU A O 1
#

Secondary structure (DSSP, 8-state):
---B-TTT--B--EEEEEEEETTEEEEEEEE-HHHHHHHHHHHHHHHHHHHHHHTTSPPGGGPPTTGGGSTT-TT--S---TTEEEEE-TT-B---TTT-EE--TTSS-PEEEES-EEETTTTEEEE-S-TT-EEEEESTTS-S--TTGGGGTSEEEEEEEEE---SS-EEEEEEEEEEEETTEEEEEEEEEEE-TTS-EEEEEEE---TT--SSSPPPPP--EEE-PPP------------TT-TTGGGS----EEEEEEEE--SSS----TT-PEEEEEEEETTEEEEEEEE-S----EEEEEEEEEE-TTEEEEEEEEESSPPPHHHHHHHHHTGGG----HHHHHHHHTTTTSPP---------

InterPro domains:
  IPR013320 Concanavalin A-like lectin/glucanase domain superfamily [SSF49899] (78-338)
  IPR055239 Trans-sialidase, C-terminal domain [PF22925] (80-214)

Sequence (368 aa):
MDMKDPKTREDVLYCLHEQNIDEIYSIVSVKLVVHMEKIRLVVRMWNRQDKLLAGGCRPAFLTPPGGRYDMGTTGCKGVPTMGLLGLLAGDHASVFSNASKWRDAFGCVDANVVGGTVVRGNEALQFTENSSHGMFWPVSTQEQDRHYKPVNTEHTIAATVLRSILTGSTLVMAEKVRLLMDENSSNVMLQVLHDSSGAFALRCVAERSASDTSRAPRDSDIVSRTQPRESTGSLHQQHERGVGSRWLSMLHTGATYQLTLVMQNVRKPLLIENKSKTWATLYVNGEASVHEMNTGNMLYVPDIEHFYIGGAGVTVKNVLLYNRQLGEAEVRQLSDNIDNIKLSDTVATGLVSGAFSPINITYTDEWL